Protein 2AGK (pdb70)

Nearest PDB structures (foldseek):
  2agk-assembly1_A  TM=1.004E+00  e=1.282E-51  Saccharomyces cerevisiae
  9fcg-assembly1_A  TM=9.103E-01  e=3.712E-25  Medicago truncatula
  5ac8-assembly1_A  TM=7.889E-01  e=1.982E-10  Salmonella enterica
  5g1y-assembly1_A  TM=7.782E-01  e=1.077E-10  Salmonella enterica
  5ahi-assembly1_A  TM=7.876E-01  e=4.656E-10  Salmonella enterica

Organism: Saccharomyces cerevisiae (strain ATCC 204508 / S288c) (NCBI:txid559292)

Structure (mmCIF, N/CA/C/O backbone):
data_2AGK
#
_entry.id   2AGK
#
_cell.length_a   101.863
_cell.length_b   71.427
_cell.length_c   40.570
_cell.angle_alpha   90.00
_cell.angle_beta   104.71
_cell.angle_gamma   90.00
#
_symmetry.space_group_name_H-M   'C 1 2 1'
#
loop_
_entity.id
_entity.type
_entity.pdbx_description
1 polymer '1-(5-phosphoribosyl)-5-[(5-phosphoribosylamino)methylideneamino] imidazole-4-carboxamide isomerase'
2 non-polymer 'CHLORIDE ION'
3 non-polymer 'CITRIC ACID'
4 non-polymer 1,2-ETHANEDIOL
5 water water
#
loop_
_atom_site.group_PDB
_atom_site.id
_atom_site.type_symbol
_atom_site.label_atom_id
_atom_site.label_alt_id
_atom_site.label_comp_id
_atom_site.label_asym_id
_atom_site.label_entity_id
_atom_site.label_seq_id
_atom_site.pdbx_PDB_ins_code
_atom_site.Cartn_x
_atom_site.Cartn_y
_atom_site.Cartn_z
_atom_site.occupancy
_atom_site.B_iso_or_equiv
_atom_site.auth_seq_id
_atom_site.auth_comp_id
_atom_site.auth_asym_id
_atom_site.auth_atom_id
_atom_site.pdbx_PDB_model_num
ATOM 1 N N . THR A 1 1 ? 4.677 15.043 11.283 1.00 14.44 2 THR A N 1
ATOM 2 C CA . THR A 1 1 ? 4.979 16.401 10.766 1.00 13.93 2 THR A CA 1
ATOM 3 C C . THR A 1 1 ? 4.373 17.412 11.709 1.00 13.56 2 THR A C 1
ATOM 4 O O . THR A 1 1 ? 3.161 17.401 11.951 1.00 14.16 2 THR A O 1
ATOM 8 N N . LYS A 1 2 ? 5.228 18.275 12.258 1.00 13.40 3 LYS A N 1
ATOM 9 C CA . LYS A 1 2 ? 4.777 19.383 13.084 1.00 14.06 3 LYS A CA 1
ATOM 10 C C . LYS A 1 2 ? 5.307 20.709 12.569 1.00 12.73 3 LYS A C 1
ATOM 11 O O . LYS A 1 2 ? 6.343 20.761 11.890 1.00 12.70 3 LYS A O 1
ATOM 17 N N . PHE A 1 3 ? 4.580 21.775 12.887 1.00 12.51 4 PHE A N 1
ATOM 18 C CA . PHE A 1 3 ? 5.043 23.143 12.740 1.00 12.59 4 PHE A CA 1
ATOM 19 C C . PHE A 1 3 ? 6.145 23.395 13.756 1.00 12.12 4 PHE A C 1
ATOM 20 O O . PHE A 1 3 ? 6.004 23.081 14.943 1.00 12.82 4 PHE A O 1
ATOM 28 N N . ILE A 1 4 ? 7.245 23.949 13.240 1.00 11.87 5 ILE A N 1
ATOM 29 C CA . ILE A 1 4 ? 8.413 24.368 14.015 1.00 12.81 5 ILE A CA 1
ATOM 30 C C . ILE A 1 4 ? 8.504 25.889 13.942 1.00 12.70 5 ILE A C 1
ATOM 31 O O . ILE A 1 4 ? 8.486 26.454 12.848 1.00 13.62 5 ILE A O 1
ATOM 36 N N . GLY A 1 5 ? 8.588 26.555 15.098 1.00 13.08 6 GLY A N 1
ATOM 37 C CA . GLY A 1 5 ? 8.766 28.000 15.118 1.00 13.60 6 GLY A CA 1
ATOM 38 C C . GLY A 1 5 ? 10.221 28.430 15.067 1.00 13.96 6 GLY A C 1
ATOM 39 O O . GLY A 1 5 ? 11.141 27.628 15.271 1.00 14.05 6 GLY A O 1
ATOM 40 N N . CYS A 1 6 ? 10.424 29.718 14.814 1.00 13.39 7 CYS A N 1
ATOM 41 C CA . CYS A 1 6 ? 11.772 30.270 14.755 1.00 13.95 7 CYS A CA 1
ATOM 42 C C . CYS A 1 6 ? 11.799 31.704 15.252 1.00 14.08 7 CYS A C 1
ATOM 43 O O . CYS A 1 6 ? 10.770 32.367 15.335 1.00 13.98 7 CYS A O 1
ATOM 46 N N . ILE A 1 7 ? 12.997 32.158 15.598 1.00 14.04 8 ILE A N 1
ATOM 47 C CA . ILE A 1 7 ? 13.245 33.560 15.884 1.00 14.62 8 ILE A CA 1
ATOM 48 C C . ILE A 1 7 ? 14.582 33.865 15.238 1.00 14.54 8 ILE A C 1
ATOM 49 O O . ILE A 1 7 ? 15.601 33.316 15.644 1.00 14.89 8 ILE A O 1
ATOM 54 N N . ASP A 1 8 ? 14.578 34.734 14.229 1.00 14.61 9 ASP A N 1
ATOM 55 C CA . ASP A 1 8 ? 15.815 35.163 13.581 1.00 15.17 9 ASP A CA 1
ATOM 56 C C . ASP A 1 8 ? 16.217 36.518 14.142 1.00 15.36 9 ASP A C 1
ATOM 57 O O . ASP A 1 8 ? 15.384 37.413 14.283 1.00 16.03 9 ASP A O 1
ATOM 62 N N . LEU A 1 9 ? 17.500 36.642 14.467 1.00 14.93 10 LEU A N 1
ATOM 63 C CA . LEU A 1 9 ? 18.036 37.842 15.100 1.00 15.80 10 LEU A CA 1
ATOM 64 C C . LEU A 1 9 ? 19.097 38.476 14.219 1.00 16.44 10 LEU A C 1
ATOM 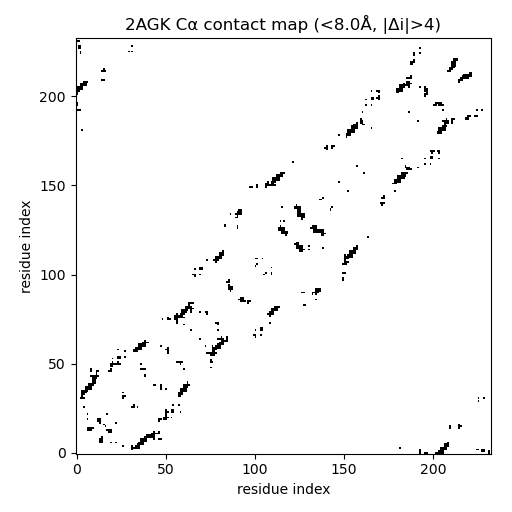65 O O . LEU A 1 9 ? 19.992 37.804 13.711 1.00 16.36 10 LEU A O 1
ATOM 70 N N . HIS A 1 10 ? 18.990 39.786 14.049 1.00 18.06 11 HIS A N 1
ATOM 71 C CA . HIS A 1 10 ? 19.993 40.545 13.316 1.00 20.01 11 HIS A CA 1
ATOM 72 C C . HIS A 1 10 ? 20.194 41.867 14.038 1.00 20.79 11 HIS A C 1
ATOM 73 O O . HIS A 1 10 ? 19.227 42.510 14.443 1.00 20.45 11 HIS A O 1
ATOM 80 N N . ASN A 1 11 ? 21.459 42.242 14.233 1.00 22.07 12 ASN A N 1
ATOM 81 C CA . ASN A 1 11 ? 21.806 43.462 14.966 1.00 23.67 12 ASN A CA 1
ATOM 82 C C . ASN A 1 11 ? 21.096 43.573 16.330 1.00 23.41 12 ASN A C 1
ATOM 83 O O . ASN A 1 11 ? 20.677 44.651 16.758 1.00 24.13 12 ASN A O 1
ATOM 88 N N . GLY A 1 12 ? 20.947 42.434 17.001 1.00 22.68 13 GLY A N 1
ATOM 89 C CA . GLY A 1 12 ? 20.354 42.392 18.334 1.00 22.43 13 GLY A CA 1
ATOM 90 C C . GLY A 1 12 ? 18.839 42.510 18.406 1.00 22.12 13 GLY A C 1
ATOM 91 O O . GLY A 1 12 ? 18.292 42.702 19.489 1.00 21.79 13 GLY A O 1
ATOM 92 N N . GLU A 1 13 ? 18.174 42.367 17.257 1.00 21.84 14 GLU A N 1
ATOM 93 C CA . GLU A 1 13 ? 16.733 42.588 17.113 1.00 23.01 14 GLU A CA 1
ATOM 94 C C . GLU A 1 13 ? 16.111 41.422 16.356 1.00 21.95 14 GLU A C 1
ATOM 95 O O . GLU A 1 13 ? 16.775 40.813 15.532 1.00 21.61 14 GLU A O 1
ATOM 101 N N . VAL A 1 14 ? 14.837 41.141 16.623 1.00 21.73 15 VAL A N 1
ATOM 102 C CA . VAL A 1 14 ? 14.078 40.156 15.836 1.00 22.38 15 VAL A CA 1
ATOM 103 C C . VAL A 1 14 ? 13.848 40.650 14.401 1.00 24.37 15 VAL A C 1
ATOM 104 O O . VAL A 1 14 ? 13.493 41.810 14.187 1.00 24.69 15 VAL A O 1
ATOM 108 N N . LYS A 1 15 ? 14.071 39.765 13.430 1.00 26.55 16 LYS A N 1
ATOM 109 C CA . LYS A 1 15 ? 13.689 39.997 12.033 1.00 29.51 16 LYS A CA 1
ATOM 110 C C . LYS A 1 15 ? 12.182 39.810 11.861 1.00 30.87 16 LYS A C 1
ATOM 111 O O . LYS A 1 15 ? 11.657 38.694 12.005 1.00 30.99 16 LYS A O 1
ATOM 117 N N . GLN A 1 16 ? 11.494 40.904 11.542 1.00 32.78 17 GLN A N 1
ATOM 118 C CA . GLN A 1 16 ? 10.034 40.932 11.521 1.00 34.01 17 GLN A CA 1
ATOM 119 C C . GLN A 1 16 ? 9.517 41.473 10.191 1.00 34.96 17 GLN A C 1
ATOM 120 O O . GLN A 1 16 ? 9.310 40.717 9.238 1.00 35.59 17 GLN A O 1
ATOM 126 N N . GLN A 1 37 ? 6.151 45.085 16.315 1.00 28.63 38 GLN A N 1
ATOM 127 C CA . GLN A 1 37 ? 7.480 44.808 16.851 1.00 28.55 38 GLN A CA 1
ATOM 128 C C . GLN A 1 37 ? 7.425 44.223 18.259 1.00 27.02 38 GLN A C 1
ATOM 129 O O . GLN A 1 37 ? 6.649 44.676 19.109 1.00 27.27 38 GLN A O 1
ATOM 135 N N . HIS A 1 38 ? 8.250 43.205 18.491 1.00 25.39 39 HIS A N 1
ATOM 136 C CA . HIS A 1 38 ? 8.323 42.539 19.786 1.00 23.65 39 HIS A CA 1
ATOM 137 C C . HIS A 1 38 ? 9.754 42.106 20.091 1.00 21.97 39 HIS A C 1
ATOM 138 O O . HIS A 1 38 ? 10.509 41.771 19.172 1.00 21.44 39 HIS A O 1
ATOM 145 N N . PRO A 1 39 ? 10.136 42.113 21.381 1.00 20.44 40 PRO A N 1
ATOM 146 C CA . PRO A 1 39 ? 11.457 41.583 21.722 1.00 19.29 40 PRO A CA 1
ATOM 147 C C . PRO A 1 39 ? 11.498 40.066 21.610 1.00 18.07 40 PRO A C 1
ATOM 148 O O . PRO A 1 39 ? 10.445 39.416 21.585 1.00 17.65 40 PRO A O 1
ATOM 152 N N . SER A 1 40 ? 12.701 39.504 21.551 1.00 16.28 41 SER A N 1
ATOM 153 C CA . SER A 1 40 ? 12.835 38.060 21.367 1.00 15.63 41 SER A CA 1
ATOM 154 C C . SER A 1 40 ? 12.126 37.258 22.454 1.00 15.76 41 SER A C 1
ATOM 155 O O . SER A 1 40 ? 11.587 36.181 22.174 1.00 16.07 41 SER A O 1
ATOM 158 N N . SER A 1 41 ? 12.120 37.770 23.687 1.00 15.66 42 SER A N 1
ATOM 159 C CA . SER A 1 41 ? 11.452 37.077 24.803 1.00 16.48 42 SER A CA 1
ATOM 160 C C . SER A 1 41 ? 9.944 36.925 24.598 1.00 16.87 42 SER A C 1
ATOM 161 O O . SER A 1 41 ? 9.349 35.980 25.117 1.00 17.32 42 SER A O 1
ATOM 164 N N . TYR A 1 42 ? 9.331 37.845 23.855 1.00 17.33 43 TYR A N 1
ATOM 165 C CA . TYR A 1 42 ? 7.905 37.735 23.558 1.00 18.28 43 TYR A CA 1
ATOM 166 C C . TYR A 1 42 ? 7.623 36.442 22.791 1.00 17.73 43 TYR A C 1
ATOM 167 O O . TYR A 1 42 ? 6.709 35.690 23.147 1.00 17.42 43 TYR A O 1
ATOM 176 N N . TYR A 1 43 ? 8.420 36.190 21.756 1.00 17.10 44 TYR A N 1
ATOM 177 C CA . TYR A 1 43 ? 8.264 34.998 20.935 1.00 16.31 44 TYR A CA 1
ATOM 178 C C . TYR A 1 43 ? 8.620 33.732 21.704 1.00 16.13 44 TYR A C 1
ATOM 179 O O . TYR A 1 43 ? 7.932 32.715 21.577 1.00 15.70 44 TYR A O 1
ATOM 188 N N . ALA A 1 44 ? 9.680 33.789 22.505 1.00 15.76 45 ALA A N 1
ATOM 189 C CA . ALA A 1 44 ? 10.051 32.660 23.342 1.00 16.24 45 ALA A CA 1
ATOM 190 C C . ALA A 1 44 ? 8.922 32.273 24.301 1.00 16.71 45 ALA A C 1
ATOM 191 O O . ALA A 1 44 ? 8.650 31.079 24.495 1.00 16.76 45 ALA A O 1
ATOM 193 N N . LYS A 1 45 ? 8.276 33.278 24.892 1.00 16.77 46 LYS A N 1
ATOM 194 C CA . LYS A 1 45 ? 7.152 33.043 25.791 1.00 17.77 46 LYS A CA 1
ATOM 195 C C . LYS A 1 45 ? 5.966 32.466 25.021 1.00 17.49 46 LYS A C 1
ATOM 196 O O . LYS A 1 45 ? 5.321 31.524 25.486 1.00 18.22 46 LYS A O 1
ATOM 202 N N . LEU A 1 46 ? 5.678 33.033 23.850 1.00 16.95 47 LEU A N 1
ATOM 203 C CA . LEU A 1 46 ? 4.572 32.556 23.025 1.00 17.27 47 LEU A CA 1
ATOM 204 C C . LEU A 1 46 ? 4.732 31.088 22.639 1.00 16.69 47 LEU A C 1
ATOM 205 O O . LEU A 1 46 ? 3.786 30.290 22.770 1.00 17.00 47 LEU A O 1
ATOM 210 N N . TYR A 1 47 ? 5.924 30.727 22.169 1.00 15.55 48 TYR A N 1
ATOM 211 C CA . TYR A 1 47 ? 6.182 29.351 21.762 1.00 15.58 48 TYR A CA 1
ATOM 212 C C . TYR A 1 47 ? 6.065 28.400 22.950 1.00 16.34 48 TYR A C 1
ATOM 213 O O . TYR A 1 47 ? 5.551 27.287 22.810 1.00 16.37 48 TYR A O 1
ATOM 222 N N . LYS A 1 48 ? 6.554 28.832 24.112 1.00 16.98 49 LYS A N 1
ATOM 223 C CA . LYS A 1 48 ? 6.443 28.028 25.325 1.00 18.30 49 LYS A CA 1
ATOM 224 C C . LYS A 1 48 ? 4.983 27.856 25.751 1.00 18.71 49 LYS A C 1
ATOM 225 O O . LYS A 1 48 ? 4.544 26.736 26.048 1.00 19.34 49 LYS A O 1
ATOM 231 N N . ASP A 1 49 ? 4.241 28.960 25.755 1.00 19.27 50 ASP A N 1
ATOM 232 C CA . ASP A 1 49 ? 2.835 28.941 26.158 1.00 20.17 50 ASP A CA 1
ATOM 233 C C . ASP A 1 49 ? 2.009 28.035 25.254 1.00 19.89 50 ASP A C 1
ATOM 234 O O . ASP A 1 49 ? 1.128 27.314 25.740 1.00 20.24 50 ASP A O 1
ATOM 239 N N . ARG A 1 50 ? 2.296 28.060 23.952 1.00 19.40 51 ARG A N 1
ATOM 240 C CA . ARG A 1 50 ? 1.575 27.221 22.991 1.00 19.33 51 ARG A CA 1
ATOM 241 C C . ARG A 1 50 ? 2.203 25.836 22.828 1.00 19.02 51 ARG A C 1
ATOM 242 O O . ARG A 1 50 ? 1.741 25.043 22.015 1.00 19.24 51 ARG A O 1
ATOM 250 N N . ASP A 1 51 ? 3.260 25.558 23.592 1.00 18.79 52 ASP A N 1
ATOM 251 C CA . ASP A 1 51 ? 3.958 24.266 23.555 1.00 19.14 52 ASP A CA 1
ATOM 252 C C . ASP A 1 51 ? 4.426 23.870 22.148 1.00 18.57 52 ASP A C 1
ATOM 253 O O . ASP A 1 51 ? 4.228 22.739 21.700 1.00 19.24 52 ASP A O 1
ATOM 258 N N . VAL A 1 52 ? 5.062 24.819 21.464 1.00 17.56 53 VAL A N 1
ATOM 259 C CA . VAL A 1 52 ? 5.675 24.541 20.167 1.00 17.03 53 VAL A CA 1
ATOM 260 C C . VAL A 1 52 ? 7.098 24.053 20.416 1.00 16.78 53 VAL A C 1
ATOM 261 O O . VAL A 1 52 ? 8.022 24.855 20.654 1.00 17.08 53 VAL A O 1
ATOM 265 N N . GLN A 1 53 ? 7.262 22.730 20.396 1.00 16.52 54 GLN A N 1
ATOM 266 C CA . GLN A 1 53 ? 8.552 22.111 20.692 1.00 16.27 54 GLN A CA 1
ATOM 267 C C . GLN A 1 53 ? 9.558 22.283 19.555 1.00 15.35 54 GLN A C 1
ATOM 268 O O . GLN A 1 53 ? 9.183 22.366 18.390 1.00 15.58 54 GLN A O 1
ATOM 274 N N . GLY A 1 54 ? 10.841 22.309 19.907 1.00 14.36 55 GLY A N 1
ATOM 275 C CA . GLY A 1 54 ? 11.904 22.234 18.914 1.00 13.75 55 GLY A CA 1
ATOM 276 C C . GLY A 1 54 ? 12.138 23.473 18.064 1.00 13.11 55 GLY A C 1
ATOM 277 O O . GLY A 1 54 ? 12.741 23.377 16.986 1.00 13.72 55 GLY A O 1
ATOM 278 N N . CYS A 1 55 ? 11.736 24.642 18.567 1.00 13.24 56 CYS A N 1
ATOM 279 C CA . CYS A 1 55 ? 11.941 25.897 17.830 1.00 13.16 56 CYS A CA 1
ATOM 280 C C . CYS A 1 55 ? 13.400 26.301 17.805 1.00 12.77 56 CYS A C 1
ATOM 281 O O . CYS A 1 55 ? 14.162 25.940 18.701 1.00 13.42 56 CYS A O 1
ATOM 284 N N . HIS A 1 56 ? 13.766 27.088 16.795 1.00 12.49 57 HIS A N 1
ATOM 285 C CA . HIS A 1 56 ? 15.157 27.519 16.630 1.00 12.73 57 HIS A CA 1
ATOM 286 C C . HIS A 1 56 ? 15.321 29.027 16.639 1.00 12.43 57 HIS A C 1
ATOM 287 O O . HIS A 1 56 ? 14.623 29.735 15.919 1.00 13.41 57 HIS A O 1
ATOM 294 N N . VAL A 1 57 ? 16.258 29.492 17.465 1.00 12.26 58 VAL A N 1
ATOM 295 C CA . VAL A 1 57 ? 16.686 30.881 17.502 1.00 13.11 58 VAL A CA 1
ATOM 296 C C . VAL A 1 57 ? 17.968 30.948 16.678 1.00 13.12 58 VAL A C 1
ATOM 297 O O . VAL A 1 57 ? 18.922 30.213 16.956 1.00 14.00 58 VAL A O 1
ATOM 301 N N . ILE A 1 58 ? 17.985 31.813 15.661 1.00 13.47 59 ILE A N 1
ATOM 302 C CA . ILE A 1 58 ? 19.124 31.906 14.744 1.00 14.40 59 ILE A CA 1
ATOM 303 C C . ILE A 1 58 ? 19.716 33.303 14.785 1.00 14.94 59 ILE A C 1
ATOM 304 O O . ILE A 1 58 ? 19.028 34.285 14.501 1.00 15.35 59 ILE A O 1
ATOM 309 N N . LYS A 1 59 ? 21.000 33.369 15.119 1.00 14.55 60 LYS A N 1
ATOM 310 C CA . LYS A 1 59 ? 21.742 34.631 15.138 1.00 15.61 60 LYS A CA 1
ATOM 311 C C . LYS A 1 59 ? 22.337 34.854 13.759 1.00 16.36 60 LYS A C 1
ATOM 312 O O . LYS A 1 59 ? 23.168 34.066 13.291 1.00 17.04 60 LYS A O 1
ATOM 318 N N . LEU A 1 60 ? 21.872 35.909 13.098 1.00 16.68 61 LEU A N 1
ATOM 319 C CA . LEU A 1 60 ? 22.399 36.289 11.786 1.00 18.26 61 LEU A CA 1
ATOM 320 C C . LEU A 1 60 ? 23.415 37.404 11.976 1.00 19.00 61 LEU A C 1
ATOM 321 O O . LEU A 1 60 ? 23.052 38.551 12.247 1.00 19.16 61 LEU A O 1
ATOM 326 N N . GLY A 1 61 ? 24.690 37.045 11.872 1.00 20.14 62 GLY A N 1
ATOM 327 C CA . GLY A 1 61 ? 25.767 38.002 12.073 1.00 20.90 62 GLY A CA 1
ATOM 328 C C . GLY A 1 61 ? 26.039 38.259 13.549 1.00 21.25 62 GLY A C 1
ATOM 329 O O . GLY A 1 61 ? 25.520 37.550 14.423 1.00 21.74 62 GLY A O 1
ATOM 330 N N . PRO A 1 62 ? 26.875 39.270 13.843 1.00 21.26 63 PRO A N 1
ATOM 331 C CA . PRO A 1 62 ? 27.310 39.546 15.203 1.00 20.89 63 PRO A CA 1
ATOM 332 C C . PRO A 1 62 ? 26.308 40.365 16.020 1.00 20.09 63 PRO A C 1
ATOM 333 O O . PRO A 1 62 ? 25.298 40.838 15.491 1.00 20.12 63 PRO A O 1
ATOM 337 N N . ASN A 1 63 ? 26.626 40.530 17.301 1.00 19.66 64 ASN A N 1
ATOM 338 C CA . ASN A 1 63 ? 25.902 41.414 18.216 1.00 19.62 64 ASN A CA 1
ATOM 339 C C . ASN A 1 63 ? 24.491 40.933 18.545 1.00 17.95 64 ASN A C 1
ATOM 340 O O . ASN A 1 63 ? 23.618 41.731 18.889 1.00 17.71 64 ASN A O 1
ATOM 345 N N . ASN A 1 64 ? 24.292 39.614 18.481 1.00 17.01 65 ASN A N 1
ATOM 346 C CA . ASN A 1 64 ? 22.996 39.007 18.764 1.00 16.24 65 ASN A CA 1
ATOM 347 C C . ASN A 1 64 ? 22.960 38.176 20.035 1.00 15.72 65 ASN A C 1
ATOM 348 O O . ASN A 1 64 ? 21.914 37.612 20.368 1.00 15.59 65 ASN A O 1
ATOM 353 N N . ASP A 1 65 ? 24.075 38.074 20.753 1.00 15.29 66 ASP A N 1
ATOM 354 C CA . ASP A 1 65 ? 24.145 37.129 21.862 1.00 15.36 66 ASP A CA 1
ATOM 355 C C . ASP A 1 65 ? 23.195 37.466 23.013 1.00 14.99 66 ASP A C 1
ATOM 356 O O . ASP A 1 65 ? 22.580 36.571 23.585 1.00 14.97 66 ASP A O 1
ATOM 361 N N . ASP A 1 66 ? 23.090 38.747 23.366 1.00 14.52 67 ASP A N 1
ATOM 362 C CA . ASP A 1 66 ? 22.165 39.144 24.424 1.00 14.42 67 ASP A CA 1
ATOM 363 C C . ASP A 1 66 ? 20.708 38.856 24.028 1.00 14.23 67 ASP A C 1
ATOM 364 O O . ASP A 1 66 ? 19.920 38.379 24.852 1.00 14.17 67 ASP A O 1
ATOM 369 N N . ALA A 1 67 ? 20.339 39.168 22.783 1.00 14.33 68 ALA A N 1
ATOM 370 C CA . ALA A 1 67 ? 18.965 38.934 22.326 1.00 14.34 68 ALA A CA 1
ATOM 371 C C . ALA A 1 67 ? 18.671 37.432 22.267 1.00 14.40 68 ALA A C 1
ATOM 372 O O . ALA A 1 67 ? 17.552 37.005 22.564 1.00 14.32 68 ALA A O 1
ATOM 374 N N . ALA A 1 68 ? 19.684 36.639 21.922 1.00 13.63 69 ALA A N 1
ATOM 375 C CA . ALA A 1 68 ? 19.531 35.175 21.931 1.00 13.85 69 ALA A CA 1
ATOM 376 C C . ALA A 1 68 ? 19.355 34.661 23.359 1.00 13.93 69 ALA A C 1
ATOM 377 O O . ALA A 1 68 ? 18.436 33.891 23.646 1.00 14.00 69 ALA A O 1
ATOM 379 N N . ARG A 1 69 ? 20.227 35.091 24.268 1.00 13.80 70 ARG A N 1
ATOM 380 C CA . ARG A 1 69 ? 20.080 34.701 25.665 1.00 14.76 70 ARG A CA 1
ATOM 381 C C . ARG A 1 69 ? 18.756 35.162 26.270 1.00 14.52 70 ARG A C 1
ATOM 382 O O . ARG A 1 69 ? 18.164 34.443 27.062 1.00 14.86 70 ARG A O 1
ATOM 390 N N . GLU A 1 70 ? 18.290 36.352 25.893 1.00 14.43 71 GLU A N 1
ATOM 391 C CA . GLU A 1 70 ? 16.974 36.822 26.324 1.00 14.82 71 GLU A CA 1
ATOM 392 C C . GLU A 1 70 ? 15.886 35.797 25.976 1.00 14.72 71 GLU A C 1
ATOM 393 O O . GLU A 1 70 ? 15.050 35.472 26.814 1.00 15.31 71 GLU A O 1
ATOM 399 N N . ALA A 1 71 ? 15.891 35.301 24.740 1.00 14.59 72 ALA A N 1
ATOM 400 C CA . ALA A 1 71 ? 14.910 34.304 24.324 1.00 14.83 72 ALA A CA 1
ATOM 401 C C . ALA A 1 71 ? 15.098 32.980 25.063 1.00 14.80 72 ALA A C 1
ATOM 402 O O . ALA A 1 71 ? 14.141 32.421 25.599 1.00 15.36 72 ALA A O 1
ATOM 404 N N . LEU A 1 72 ? 16.329 32.487 25.108 1.00 14.49 73 LEU A N 1
ATOM 405 C CA . LEU A 1 72 ? 16.579 31.184 25.701 1.00 15.20 73 LEU A CA 1
ATOM 406 C C . LEU A 1 72 ? 16.245 31.168 27.185 1.00 15.81 73 LEU A C 1
ATOM 407 O O . LEU A 1 72 ? 15.689 30.193 27.695 1.00 16.88 73 LEU A O 1
ATOM 412 N N . GLN A 1 73 ? 16.574 32.259 27.873 1.00 16.15 74 GLN A N 1
ATOM 413 C CA . GLN A 1 73 ? 16.370 32.352 29.316 1.00 17.25 74 GLN A CA 1
ATOM 414 C C . GLN A 1 73 ? 14.915 32.614 29.693 1.00 17.79 74 GLN A C 1
ATOM 415 O O . GLN A 1 73 ? 14.499 32.306 30.810 1.00 18.07 74 GLN A O 1
ATOM 421 N N . GLU A 1 74 ? 14.131 33.148 28.758 1.00 17.77 75 GLU A N 1
ATOM 422 C CA . GLU A 1 74 ? 12.699 33.306 28.977 1.00 18.83 75 GLU A CA 1
ATOM 423 C C . GLU A 1 74 ? 12.046 31.927 29.078 1.00 18.37 75 GLU A C 1
ATOM 424 O O . GLU A 1 74 ? 11.125 31.729 29.868 1.00 19.07 75 GLU A O 1
ATOM 430 N N . SER A 1 75 ? 12.539 30.977 28.280 1.00 17.88 76 SER A N 1
ATOM 431 C CA . SER A 1 75 ? 11.998 29.619 28.226 1.00 17.88 76 SER A CA 1
ATOM 432 C C . SER A 1 75 ? 13.164 28.627 28.288 1.00 17.67 76 SER A C 1
ATOM 433 O O . SER A 1 75 ? 13.529 28.035 27.278 1.00 17.39 76 SER A O 1
ATOM 436 N N . PRO A 1 76 ? 13.762 28.450 29.485 1.00 17.65 77 PRO A N 1
ATOM 437 C CA . PRO A 1 76 ? 15.029 27.717 29.586 1.00 17.67 77 PRO A CA 1
ATOM 438 C C . PRO A 1 76 ? 14.970 26.274 29.092 1.00 17.36 77 PRO A C 1
ATOM 439 O O . PRO A 1 76 ? 14.010 25.552 29.389 1.00 16.96 77 PRO A O 1
ATOM 443 N N . GLN A 1 77 ? 16.004 25.870 28.358 1.00 17.34 78 GLN A N 1
ATOM 444 C CA . GLN A 1 77 ? 16.136 24.515 27.818 1.00 18.35 78 GLN A CA 1
ATOM 445 C C . GLN A 1 77 ? 14.945 24.073 26.971 1.00 17.11 78 GLN A C 1
ATOM 446 O O . GLN A 1 77 ? 14.632 22.887 26.914 1.00 17.51 78 GLN A O 1
ATOM 452 N N . PHE A 1 78 ? 14.301 25.032 26.313 1.00 15.91 79 PHE A N 1
ATOM 453 C CA . PHE A 1 78 ? 13.141 24.755 25.465 1.00 15.12 79 PHE A CA 1
ATOM 454 C C . PHE A 1 78 ? 13.365 25.138 24.003 1.00 14.24 79 PHE A C 1
ATOM 455 O O . PHE A 1 78 ? 12.722 24.589 23.115 1.00 14.11 79 PHE A O 1
ATOM 463 N N . LEU A 1 79 ? 14.257 26.096 23.769 1.00 13.83 80 LEU A N 1
ATOM 464 C CA . LEU A 1 79 ? 14.573 26.557 22.418 1.00 13.48 80 LEU A CA 1
ATOM 465 C C . LEU A 1 79 ? 15.987 26.191 22.023 1.00 12.96 80 LEU A C 1
ATOM 466 O O . LEU A 1 79 ? 16.878 26.158 22.870 1.00 13.51 80 LEU A O 1
ATOM 471 N N . GLN A 1 80 ? 16.190 25.938 20.731 1.00 12.53 81 GLN A N 1
ATOM 472 C CA . GLN A 1 80 ? 17.525 25.705 20.188 1.00 12.57 81 GLN A CA 1
ATOM 473 C C . GLN A 1 80 ? 18.178 27.024 19.777 1.00 12.48 81 GLN A C 1
ATOM 474 O O . GLN A 1 80 ? 17.473 28.002 19.514 1.00 12.72 81 GLN A O 1
ATOM 480 N N . VAL A 1 81 ? 19.511 27.036 19.673 1.00 12.66 82 VAL A N 1
ATOM 481 C CA . VAL A 1 81 ? 20.208 28.233 19.204 1.00 13.21 82 VAL A CA 1
ATOM 482 C C . VAL A 1 81 ? 21.243 27.899 18.154 1.00 13.37 82 VAL A C 1
ATOM 483 O O . VAL A 1 81 ? 21.978 26.925 18.292 1.00 13.58 82 VAL A O 1
ATOM 487 N N . GLY A 1 82 ? 21.283 28.726 17.112 1.00 13.12 83 GLY A N 1
ATOM 488 C CA . GLY A 1 82 ? 22.295 28.597 16.072 1.00 13.62 83 GLY A CA 1
ATOM 489 C C . GLY A 1 82 ? 22.857 29.945 15.665 1.00 14.20 83 GLY A C 1
ATOM 490 O O . GLY A 1 82 ? 22.328 30.989 16.065 1.00 13.99 83 GLY A O 1
ATOM 491 N N . GLY A 1 83 ? 23.934 29.903 14.879 1.00 14.74 84 GLY A N 1
ATOM 492 C CA . GLY A 1 83 ? 24.648 31.101 14.442 1.00 15.76 84 GLY A CA 1
ATOM 493 C C . GLY A 1 83 ? 25.909 31.216 15.264 1.00 16.50 84 GLY A C 1
ATOM 494 O O . GLY A 1 83 ? 25.861 31.454 16.473 1.00 17.49 84 GLY A O 1
ATOM 495 N N . GLY A 1 84 ? 27.049 31.010 14.610 1.00 16.93 85 GLY A N 1
ATOM 496 C CA . GLY A 1 84 ? 28.337 31.122 15.284 1.00 17.94 85 GLY A CA 1
ATOM 497 C C . GLY A 1 84 ? 28.613 30.059 16.338 1.00 18.38 85 GLY A C 1
ATOM 498 O O . GLY A 1 84 ? 29.344 30.314 17.294 1.00 18.86 85 GLY A O 1
ATOM 499 N N . ILE A 1 85 ? 28.032 28.867 16.173 1.00 17.38 86 ILE A N 1
ATOM 500 C CA . ILE A 1 85 ? 28.268 27.766 17.101 1.00 17.76 86 ILE A CA 1
ATOM 501 C C . ILE A 1 85 ? 29.525 26.988 16.714 1.00 17.96 86 ILE A C 1
ATOM 502 O O . ILE A 1 85 ? 29.696 26.570 15.566 1.00 17.72 86 ILE A O 1
ATOM 507 N N . ASN A 1 86 ? 30.402 26.792 17.693 1.00 18.45 87 ASN A N 1
ATOM 508 C CA . ASN A 1 86 ? 31.600 25.979 17.491 1.00 19.67 87 ASN A CA 1
ATOM 509 C C . ASN A 1 86 ? 31.987 25.246 18.777 1.00 20.22 87 ASN A C 1
ATOM 510 O O . ASN A 1 86 ? 31.255 25.301 19.770 1.00 20.04 87 ASN A O 1
ATOM 515 N N . ASP A 1 87 ? 33.131 24.564 18.757 1.00 20.87 88 ASP A N 1
ATOM 516 C CA . ASP A 1 87 ? 33.575 23.788 19.913 1.00 22.22 88 ASP A CA 1
ATOM 517 C C . ASP A 1 87 ? 33.932 24.631 21.137 1.00 22.65 88 ASP A C 1
ATOM 518 O O . ASP A 1 87 ? 33.950 24.112 22.251 1.00 23.36 88 ASP A O 1
ATOM 523 N N . THR A 1 88 ? 34.185 25.924 20.934 1.00 22.62 89 THR A N 1
ATOM 524 C CA . THR A 1 88 ? 34.587 26.795 22.044 1.00 22.97 89 THR A CA 1
ATOM 525 C C . THR A 1 88 ? 33.401 27.366 22.827 1.00 22.65 89 THR A C 1
ATOM 526 O O . THR A 1 88 ? 33.546 27.744 23.987 1.00 23.13 89 THR A O 1
ATOM 530 N N . ASN A 1 89 ? 32.227 27.422 22.201 1.00 21.44 90 ASN A N 1
ATOM 531 C CA . ASN A 1 89 ? 31.075 28.026 22.858 1.00 20.69 90 ASN A CA 1
ATOM 532 C C . ASN A 1 89 ? 29.860 27.111 23.006 1.00 19.96 90 ASN A C 1
ATOM 533 O O . ASN A 1 89 ? 28.866 27.508 23.613 1.00 19.50 90 ASN A O 1
ATOM 538 N N . CYS A 1 90 ? 29.938 25.893 22.473 1.00 19.05 91 CYS A N 1
ATOM 539 C CA . CYS A 1 90 ? 28.757 25.020 22.472 1.00 18.93 91 CYS A CA 1
ATOM 540 C C . CYS A 1 90 ? 28.268 24.688 23.884 1.00 18.74 91 CYS A C 1
ATOM 541 O O . CYS A 1 90 ? 27.074 24.721 24.152 1.00 18.21 91 CYS A O 1
ATOM 544 N N . LEU A 1 91 ? 29.188 24.399 24.802 1.00 18.91 92 LEU A N 1
ATOM 545 C CA . LEU A 1 91 ? 28.767 24.035 26.155 1.00 19.53 92 LEU A CA 1
ATOM 546 C C . LEU A 1 91 ? 28.110 25.196 26.901 1.00 18.83 92 LEU A C 1
ATOM 547 O O . LEU A 1 91 ? 27.138 24.998 27.637 1.00 19.23 92 LEU A O 1
ATOM 552 N N . GLU A 1 92 ? 28.621 26.406 26.704 1.00 19.34 93 GLU A N 1
ATOM 553 C CA . GLU A 1 92 ? 28.019 27.569 27.351 1.00 19.48 93 GLU A CA 1
ATOM 554 C C . GLU A 1 92 ? 26.598 27.813 26.822 1.00 18.27 93 GLU A C 1
ATOM 555 O O . GLU A 1 92 ? 25.684 28.056 27.602 1.00 18.08 93 GLU A O 1
ATOM 561 N N . TRP A 1 93 ? 26.401 27.704 25.509 1.00 17.59 94 TRP A N 1
ATOM 562 C CA . TRP A 1 93 ? 25.052 27.870 24.948 1.00 16.76 94 TRP A CA 1
ATOM 563 C C . TRP A 1 93 ? 24.074 26.815 25.468 1.00 16.52 94 TRP A C 1
ATOM 564 O O . TRP A 1 93 ? 22.900 27.111 25.694 1.00 16.17 94 TRP A O 1
ATOM 575 N N . LEU A 1 94 ? 24.577 25.603 25.701 1.00 16.57 95 LEU A N 1
ATOM 576 C CA . LEU A 1 94 ? 23.745 24.523 26.226 1.00 16.98 95 LEU A CA 1
ATOM 577 C C . LEU A 1 94 ? 23.285 24.719 27.675 1.00 17.71 95 LEU A C 1
ATOM 578 O O . LEU A 1 94 ? 22.465 23.959 28.174 1.00 17.29 95 LEU A O 1
ATOM 583 N N . LYS A 1 95 ? 23.789 25.754 28.343 1.00 18.14 96 LYS A N 1
ATOM 584 C CA . LYS A 1 95 ? 23.242 26.134 29.640 1.00 19.40 96 LYS A CA 1
ATOM 585 C C . LYS A 1 95 ? 21.771 26.523 29.517 1.00 18.98 96 LYS A C 1
ATOM 586 O O . LYS A 1 95 ? 20.959 26.207 30.383 1.00 19.25 96 LYS A O 1
ATOM 592 N N . TRP A 1 96 ? 21.418 27.178 28.411 1.00 17.83 97 TRP A N 1
ATOM 593 C CA . TRP A 1 96 ? 20.066 27.710 28.258 1.00 18.30 97 TRP A CA 1
ATOM 594 C C . TRP A 1 96 ? 19.297 27.152 27.059 1.00 16.61 97 TRP A C 1
ATOM 595 O O . TRP A 1 96 ? 18.072 27.225 27.058 1.00 16.90 97 TRP A O 1
ATOM 606 N N . ALA A 1 97 ? 20.007 26.619 26.059 1.00 14.81 98 ALA A N 1
ATOM 607 C CA . ALA A 1 97 ? 19.374 26.056 24.849 1.00 13.81 98 ALA A CA 1
ATOM 608 C C . ALA A 1 97 ? 19.162 24.566 25.002 1.00 14.11 98 ALA A C 1
ATOM 609 O O . ALA A 1 97 ? 19.979 23.879 25.609 1.00 14.78 98 ALA A O 1
ATOM 611 N N . SER A 1 98 ? 18.066 24.067 24.437 1.00 13.93 99 SER A N 1
ATOM 612 C CA . SER A 1 98 ? 17.835 22.623 24.398 1.00 14.23 99 SER A CA 1
ATOM 613 C C . SER A 1 98 ? 18.893 21.920 23.543 1.00 14.02 99 SER A C 1
ATOM 614 O O . SER A 1 98 ? 19.404 20.867 23.922 1.00 15.19 99 SER A O 1
ATOM 617 N N . LYS A 1 99 ? 19.220 22.523 22.395 1.00 13.62 100 LYS A N 1
ATOM 618 C CA . LYS A 1 99 ? 20.242 22.018 21.480 1.00 13.34 100 LYS A CA 1
ATOM 619 C C . LYS A 1 99 ? 20.952 23.203 20.863 1.00 13.22 100 LYS A C 1
ATOM 620 O O . LYS A 1 99 ? 20.377 24.290 20.762 1.00 13.35 100 LYS A O 1
ATOM 626 N N . VAL A 1 100 ? 22.185 22.976 20.423 1.00 13.13 101 VAL A N 1
ATOM 627 C CA . VAL A 1 100 ? 22.901 23.949 19.607 1.00 13.56 101 VAL A CA 1
ATOM 628 C C . VAL A 1 100 ? 22.913 23.484 18.156 1.00 13.39 101 VAL A C 1
ATOM 629 O O . VAL A 1 100 ? 22.966 22.287 17.874 1.00 13.89 101 VAL A O 1
ATOM 633 N N . ILE A 1 101 ? 22.848 24.456 17.254 1.00 13.06 102 ILE A N 1
ATOM 634 C CA . ILE A 1 101 ? 22.739 24.215 15.824 1.00 13.20 102 ILE A CA 1
ATOM 635 C C . ILE A 1 101 ? 24.030 24.676 15.168 1.00 13.58 102 ILE A C 1
ATOM 636 O O . ILE A 1 101 ? 24.313 25.880 15.133 1.00 13.91 102 ILE A O 1
ATOM 641 N N . VAL A 1 102 ? 24.805 23.719 14.658 1.00 13.52 103 VAL A N 1
ATOM 642 C CA . VAL A 1 102 ? 26.033 24.043 13.941 1.00 14.60 103 VAL A CA 1
ATOM 643 C C . VAL A 1 102 ? 25.726 24.380 12.478 1.00 14.75 103 VAL A C 1
ATOM 644 O O . VAL A 1 102 ? 24.876 23.739 11.838 1.00 15.19 103 VAL A O 1
ATOM 648 N N . THR A 1 103 ? 26.412 25.404 11.972 1.00 15.45 104 THR A N 1
ATOM 649 C CA . THR A 1 103 ? 26.232 25.872 10.606 1.00 16.19 104 THR A CA 1
ATOM 650 C C . THR A 1 103 ? 27.586 25.853 9.888 1.00 16.91 104 THR A C 1
ATOM 651 O O . THR A 1 103 ? 28.089 24.781 9.551 1.00 16.99 104 THR A O 1
ATOM 655 N N . SER A 1 104 ? 28.187 27.024 9.694 1.00 17.97 105 SER A N 1
ATOM 656 C CA . SER A 1 104 ? 29.403 27.132 8.886 1.00 19.19 105 SER A CA 1
ATOM 657 C C . SER A 1 104 ? 30.674 26.546 9.507 1.00 19.30 105 SER A C 1
ATOM 658 O O . SER A 1 104 ? 31.636 26.287 8.776 1.00 19.22 105 SER A O 1
ATOM 661 N N . TRP A 1 105 ? 30.701 26.329 10.821 1.00 19.23 106 TRP A N 1
ATOM 662 C CA . TRP A 1 105 ? 31.905 25.786 11.459 1.00 19.98 106 TRP A CA 1
ATOM 663 C C . TRP A 1 105 ? 32.278 24.382 10.959 1.00 19.95 106 TRP A C 1
ATOM 664 O O . TRP A 1 105 ? 33.437 23.981 11.054 1.00 20.55 106 TRP A O 1
ATOM 675 N N . LEU A 1 106 ? 31.323 23.644 10.390 1.00 19.48 107 LEU A N 1
ATOM 676 C CA . LEU A 1 106 ? 31.646 22.338 9.809 1.00 19.17 107 LEU A CA 1
ATOM 677 C C . LEU A 1 106 ? 32.452 22.405 8.504 1.00 19.70 107 LEU A C 1
ATOM 678 O O . LEU A 1 106 ? 32.810 21.374 7.944 1.00 20.14 107 LEU A O 1
ATOM 683 N N . PHE A 1 107 ? 32.707 23.616 8.018 1.00 19.90 108 PHE A N 1
ATOM 684 C CA . PHE A 1 107 ? 33.375 23.793 6.729 1.00 21.02 108 PHE A CA 1
ATOM 685 C C . PHE A 1 107 ? 34.542 24.752 6.867 1.00 22.14 108 PHE A C 1
ATOM 686 O O . PHE A 1 107 ? 34.477 25.725 7.617 1.00 22.37 108 PHE A O 1
ATOM 694 N N . THR A 1 108 ? 35.614 24.469 6.134 1.00 23.48 109 THR A N 1
ATOM 695 C CA . THR A 1 108 ? 36.704 25.432 5.997 1.00 24.97 109 THR A CA 1
ATOM 696 C C . THR A 1 108 ? 36.168 26.592 5.175 1.00 26.16 109 THR A C 1
ATOM 697 O O . THR A 1 108 ? 35.168 26.439 4.473 1.00 26.25 109 THR A O 1
ATOM 701 N N . LYS A 1 109 ? 36.834 27.742 5.242 1.00 27.85 110 LYS A N 1
ATOM 702 C CA . LYS A 1 109 ? 36.401 28.918 4.482 1.00 28.89 110 LYS A CA 1
ATOM 703 C C . LYS A 1 109 ? 36.307 28.640 2.972 1.00 29.47 110 LYS A C 1
ATOM 704 O O . LYS A 1 109 ? 35.561 29.313 2.252 1.00 30.36 110 LYS A O 1
ATOM 710 N N . GLU A 1 110 ? 37.051 27.635 2.514 1.00 29.43 111 GLU A N 1
ATOM 711 C CA . GLU A 1 110 ? 37.055 27.219 1.109 1.00 29.62 111 GLU A CA 1
ATOM 712 C C . GLU A 1 110 ? 35.876 26.304 0.758 1.00 28.58 111 GLU A C 1
ATOM 713 O O . GLU A 1 110 ? 35.636 26.008 -0.417 1.00 29.14 111 GLU A O 1
ATOM 719 N N . GLY A 1 111 ? 35.157 25.843 1.781 1.00 27.31 112 GLY A N 1
ATOM 720 C CA . GLY A 1 111 ? 33.962 25.024 1.587 1.00 25.81 112 GLY A CA 1
ATOM 721 C C . GLY A 1 111 ? 34.170 23.527 1.712 1.00 24.53 112 GLY A C 1
ATOM 722 O O . GLY A 1 111 ? 33.346 22.746 1.241 1.00 24.34 112 GLY A O 1
ATOM 723 N N . HIS A 1 112 ? 35.263 23.115 2.346 1.00 23.58 113 HIS A N 1
ATOM 724 C CA . HIS A 1 112 ? 35.524 21.695 2.534 1.00 22.99 113 HIS A CA 1
ATOM 725 C C . HIS A 1 112 ? 34.947 21.210 3.852 1.00 22.09 113 HIS A C 1
ATOM 726 O O . HIS A 1 112 ? 35.285 21.728 4.913 1.00 21.21 113 HIS A O 1
ATOM 733 N N . PHE A 1 113 ? 34.068 20.217 3.762 1.00 21.15 114 PHE A N 1
ATOM 734 C CA . PHE A 1 113 ? 33.425 19.636 4.944 1.00 21.15 114 PHE A CA 1
ATOM 735 C C . PHE A 1 113 ? 34.463 18.986 5.854 1.00 21.43 114 PHE A C 1
ATOM 736 O O . PHE A 1 113 ? 35.344 18.267 5.375 1.00 22.39 114 PHE A O 1
ATOM 744 N N . GLN A 1 114 ? 34.359 19.252 7.153 1.00 21.41 115 GLN A N 1
ATOM 745 C CA . GLN A 1 114 ? 35.292 18.719 8.146 1.00 22.05 115 GLN A CA 1
ATOM 746 C C . GLN A 1 114 ? 34.573 17.784 9.119 1.00 21.76 115 GLN A C 1
ATOM 747 O O . GLN A 1 114 ? 34.074 18.219 10.158 1.00 21.20 115 GLN A O 1
ATOM 753 N N . LEU A 1 115 ? 34.521 16.501 8.775 1.00 21.95 116 LEU A N 1
ATOM 754 C CA . LEU A 1 115 ? 33.840 15.507 9.612 1.00 22.17 116 LEU A CA 1
ATOM 755 C C . LEU A 1 115 ? 34.376 15.507 11.047 1.00 22.20 116 LEU A C 1
ATOM 756 O O . LEU A 1 115 ? 33.610 15.328 11.997 1.00 21.95 116 LEU A O 1
ATOM 761 N N . LYS A 1 116 ? 35.681 15.724 11.200 1.00 22.31 117 LYS A N 1
ATOM 762 C CA . LYS A 1 116 ? 36.304 15.719 12.524 1.00 22.47 117 LYS A CA 1
ATOM 763 C C . LYS A 1 116 ? 35.738 16.811 13.427 1.00 21.29 117 LYS A C 1
ATOM 764 O O . LYS A 1 116 ? 35.689 16.656 14.645 1.00 21.40 117 LYS A O 1
ATOM 770 N N . ARG A 1 117 ? 35.308 17.918 12.827 1.00 20.43 118 ARG A N 1
ATOM 771 C CA . ARG A 1 117 ? 34.700 18.995 13.599 1.00 19.69 118 ARG A CA 1
ATOM 772 C C . ARG A 1 117 ? 33.318 18.597 14.124 1.00 18.94 118 ARG A C 1
ATOM 773 O O . ARG A 1 117 ? 32.983 18.893 15.268 1.00 18.69 118 ARG A O 1
ATOM 781 N N . LEU A 1 118 ? 32.524 17.926 13.289 1.00 18.43 119 LEU A N 1
ATOM 782 C CA . LEU A 1 118 ? 31.256 17.376 13.757 1.00 18.22 119 LEU A CA 1
ATOM 783 C C . LEU A 1 118 ? 31.480 16.368 14.890 1.00 18.40 119 LEU A C 1
ATOM 784 O O . LEU A 1 118 ? 30.776 16.405 15.909 1.00 18.08 119 LEU A O 1
ATOM 789 N N . GLU A 1 119 ? 32.457 15.478 14.706 1.00 19.13 120 GLU A N 1
ATOM 790 C CA . GLU A 1 119 ? 32.783 14.482 15.724 1.00 20.01 120 GLU A CA 1
ATOM 791 C C . GLU A 1 119 ? 33.132 15.147 17.059 1.00 19.91 120 GLU A C 1
ATOM 792 O O . GLU A 1 119 ? 32.674 14.701 18.118 1.00 19.91 120 GLU A O 1
ATOM 798 N N . ARG A 1 120 ? 33.899 16.235 16.999 1.00 20.16 121 ARG A N 1
ATOM 799 C CA . ARG A 1 120 ? 34.241 16.994 18.202 1.00 20.85 121 ARG A CA 1
ATOM 800 C C . ARG A 1 120 ? 33.008 17.568 18.908 1.00 20.28 121 ARG A C 1
ATOM 801 O O . ARG A 1 120 ? 32.895 17.494 20.133 1.00 20.57 121 ARG A O 1
ATOM 809 N N . LEU A 1 121 ? 32.076 18.125 18.132 1.00 19.52 122 LEU A N 1
ATOM 810 C CA . LEU A 1 121 ? 30.833 18.630 18.702 1.00 19.06 122 LEU A CA 1
ATOM 811 C C . LEU A 1 121 ? 30.018 17.543 19.393 1.00 18.65 122 LEU A C 1
ATOM 812 O O . LEU A 1 121 ? 29.480 17.762 20.477 1.00 18.50 122 LEU A O 1
ATOM 817 N N . THR A 1 122 ? 29.920 16.380 18.760 1.00 18.32 123 THR A N 1
ATOM 818 C CA . THR A 1 122 ? 29.195 15.260 19.352 1.00 18.85 123 THR A CA 1
ATOM 819 C C . THR A 1 122 ? 29.858 14.797 20.643 1.00 19.96 123 THR A C 1
ATOM 820 O O . THR A 1 122 ? 29.173 14.535 21.627 1.00 20.10 123 THR A O 1
ATOM 824 N N . GLU A 1 123 ? 31.185 14.731 20.621 1.00 20.72 124 GLU A N 1
ATOM 825 C CA . GLU A 1 123 ? 31.985 14.345 21.788 1.00 21.89 124 GLU A CA 1
ATOM 826 C C . GLU A 1 123 ? 31.741 15.282 22.972 1.00 22.58 124 GLU A C 1
ATOM 827 O O . GLU A 1 123 ? 31.658 14.827 24.118 1.00 23.39 124 GLU A O 1
ATOM 833 N N . LEU A 1 124 ? 31.602 16.577 22.694 1.00 22.40 125 LEU A N 1
ATOM 834 C CA . LEU A 1 124 ? 31.345 17.575 23.735 1.00 23.23 125 LEU A CA 1
ATOM 835 C C . LEU A 1 124 ? 29.896 17.634 24.212 1.00 23.55 125 LEU A C 1
ATOM 836 O O . LEU A 1 124 ? 29.631 17.740 25.418 1.00 24.26 125 LEU A O 1
ATOM 841 N N . CYS A 1 125 ? 28.959 17.560 23.266 1.00 23.29 126 CYS A N 1
ATOM 842 C CA . CYS A 1 125 ? 27.554 17.872 23.529 1.00 23.42 126 CYS A CA 1
ATOM 843 C C . CYS A 1 125 ? 26.645 16.664 23.708 1.00 23.28 126 CYS A C 1
ATOM 844 O O . CYS A 1 125 ? 25.630 16.749 24.398 1.00 23.37 126 CYS A O 1
ATOM 847 N N . GLY A 1 126 ? 26.991 15.563 23.051 1.00 23.06 127 GLY A N 1
ATOM 848 C CA . GLY A 1 126 ? 26.102 14.408 22.945 1.00 23.29 127 GLY A CA 1
ATOM 849 C C . GLY A 1 126 ? 25.264 14.554 21.687 1.00 23.33 127 GLY A C 1
ATOM 850 O O . GLY A 1 126 ? 24.907 15.676 21.297 1.00 22.12 127 GLY A O 1
ATOM 851 N N . LYS A 1 127 ? 24.933 13.439 21.046 1.00 23.28 128 LYS A N 1
ATOM 852 C CA . LYS A 1 127 ? 24.190 13.517 19.790 1.00 24.05 128 LYS A CA 1
ATOM 853 C C . LYS A 1 127 ? 22.773 14.078 19.972 1.00 22.76 128 LYS A C 1
ATOM 854 O O . LYS A 1 127 ? 22.196 14.620 19.028 1.00 21.45 128 LYS A O 1
ATOM 860 N N . ASP A 1 128 ? 22.238 14.000 21.191 1.00 21.12 129 ASP A N 1
ATOM 861 C CA . ASP A 1 128 ? 20.906 14.526 21.487 1.00 20.78 129 ASP A CA 1
ATOM 862 C C . ASP A 1 128 ? 20.874 16.037 21.764 1.00 19.37 129 ASP A C 1
ATOM 863 O O . ASP A 1 128 ? 19.811 16.602 22.013 1.00 19.49 129 ASP A O 1
ATOM 868 N N . ARG A 1 129 ? 22.028 16.693 21.728 1.00 17.76 130 ARG A N 1
ATOM 869 C CA . ARG A 1 129 ? 22.055 18.134 21.982 1.00 17.90 130 ARG A CA 1
ATOM 870 C C . ARG A 1 129 ? 22.685 18.939 20.856 1.00 16.84 130 ARG A C 1
ATOM 871 O O . ARG A 1 129 ? 22.920 20.135 21.004 1.00 16.30 130 ARG A O 1
ATOM 879 N N . ILE A 1 130 ? 22.925 18.289 19.720 1.00 16.62 131 ILE A N 1
ATOM 880 C CA . ILE A 1 130 ? 23.387 19.007 18.543 1.00 17.40 131 ILE A CA 1
ATOM 881 C C . ILE A 1 130 ? 22.410 18.864 17.373 1.00 16.63 131 ILE A C 1
ATOM 882 O O . ILE A 1 130 ? 21.711 17.848 17.237 1.00 18.41 131 ILE A O 1
ATOM 887 N N . VAL A 1 131 ? 22.356 19.901 16.548 1.00 14.73 132 VAL A N 1
ATOM 888 C CA . VAL A 1 131 ? 21.606 19.877 15.301 1.00 13.84 132 VAL A CA 1
ATOM 889 C C . VAL A 1 131 ? 22.584 20.247 14.202 1.00 13.45 132 VAL A C 1
ATOM 890 O O . VAL A 1 131 ? 23.351 21.199 14.348 1.00 13.62 132 VAL A O 1
ATOM 894 N N . VAL A 1 132 ? 22.535 19.509 13.098 1.00 13.64 133 VAL A N 1
ATOM 895 C CA . VAL A 1 132 ? 23.343 19.864 11.931 1.00 13.56 133 VAL A CA 1
ATOM 896 C C . VAL A 1 132 ? 22.446 20.611 10.944 1.00 13.52 133 VAL A C 1
ATOM 897 O O . VAL A 1 132 ? 21.444 20.062 10.463 1.00 13.71 133 VAL A O 1
ATOM 901 N N . ASP A 1 133 ? 22.777 21.878 10.701 1.00 13.59 134 ASP A N 1
ATOM 902 C CA . ASP A 1 133 ? 22.024 22.744 9.799 1.00 14.26 134 ASP A CA 1
ATOM 903 C C . ASP A 1 133 ? 22.741 22.798 8.464 1.00 14.94 134 ASP A C 1
ATOM 904 O O . ASP A 1 133 ? 23.871 23.283 8.375 1.00 15.55 134 ASP A O 1
ATOM 909 N N . LEU A 1 134 ? 22.082 22.265 7.438 1.00 14.94 135 LEU A N 1
ATOM 910 C CA . LEU A 1 134 ? 22.635 22.261 6.089 1.00 16.09 135 LEU A CA 1
ATOM 911 C C . LEU A 1 134 ? 21.764 23.121 5.195 1.00 16.16 135 LEU A C 1
ATOM 912 O O . LEU A 1 134 ? 20.597 22.797 4.967 1.00 16.00 135 LEU A O 1
ATOM 917 N N . SER A 1 135 ? 22.336 24.224 4.712 1.00 17.29 136 SER A N 1
ATOM 918 C CA . SER A 1 135 ? 21.677 25.067 3.732 1.00 18.50 136 SER A CA 1
ATOM 919 C C . SER A 1 135 ? 22.034 24.529 2.360 1.00 18.10 136 SER A C 1
ATOM 920 O O . SER A 1 135 ? 23.213 24.328 2.055 1.00 18.65 136 SER A O 1
ATOM 924 N N . CYS A 1 136 ? 21.036 24.262 1.533 1.00 18.38 137 CYS A N 1
ATOM 925 C CA . CYS A 1 136 ? 21.314 23.594 0.283 1.00 19.89 137 CYS A CA 1
ATOM 926 C C . CYS A 1 136 ? 20.709 24.347 -0.884 1.00 20.70 137 CYS A C 1
ATOM 927 O O . CYS A 1 136 ? 19.710 25.061 -0.743 1.00 21.90 137 CYS A O 1
ATOM 931 N N . ARG A 1 137 ? 21.353 24.192 -2.030 1.00 21.21 138 ARG A N 1
ATOM 932 C CA . ARG A 1 137 ? 20.893 24.795 -3.266 1.00 21.91 138 ARG A CA 1
ATOM 933 C C . ARG A 1 137 ? 20.678 23.693 -4.274 1.00 22.16 138 ARG A C 1
ATOM 934 O O . ARG A 1 137 ? 21.511 22.794 -4.408 1.00 20.29 138 ARG A O 1
ATOM 942 N N . LYS A 1 138 ? 19.551 23.750 -4.976 1.00 23.65 139 LYS A N 1
ATOM 943 C CA . LYS A 1 138 ? 19.310 22.801 -6.042 1.00 25.33 139 LYS A CA 1
ATOM 944 C C . LYS A 1 138 ? 20.093 23.260 -7.267 1.00 25.93 139 LYS A C 1
ATOM 945 O O . LYS A 1 138 ? 19.828 24.326 -7.821 1.00 26.61 139 LYS A O 1
ATOM 951 N N . THR A 1 139 ? 21.081 22.471 -7.665 1.00 26.12 140 THR A N 1
ATOM 952 C CA . THR A 1 139 ? 21.959 22.867 -8.759 1.00 27.26 140 THR A CA 1
ATOM 953 C C . THR A 1 139 ? 21.384 22.371 -10.066 1.00 28.22 140 THR A C 1
ATOM 954 O O . THR A 1 139 ? 21.192 23.146 -11.000 1.00 28.91 140 THR A O 1
ATOM 958 N N . GLN A 1 140 ? 21.089 21.076 -10.108 1.00 29.17 141 GLN A N 1
ATOM 959 C CA . GLN A 1 140 ? 20.478 20.436 -11.259 1.00 30.32 141 GLN A CA 1
ATOM 960 C C . GLN A 1 140 ? 19.315 19.572 -10.784 1.00 30.19 141 GLN A C 1
ATOM 961 O O . GLN A 1 140 ? 19.180 19.324 -9.581 1.00 30.05 141 GLN A O 1
ATOM 967 N N . ASP A 1 141 ? 18.467 19.136 -11.716 1.00 30.30 142 ASP A N 1
ATOM 968 C CA . ASP A 1 141 ? 17.360 18.242 -11.383 1.00 30.59 142 ASP A CA 1
ATOM 969 C C . ASP A 1 141 ? 17.854 17.103 -10.505 1.00 29.95 142 ASP A C 1
ATOM 970 O O . ASP A 1 141 ? 18.827 16.428 -10.843 1.00 30.04 142 ASP A O 1
ATOM 975 N N . GLY A 1 142 ? 17.194 16.931 -9.363 1.00 29.36 143 GLY A N 1
ATOM 976 C CA . GLY A 1 142 ? 17.503 15.854 -8.434 1.00 28.28 143 GLY A CA 1
ATOM 977 C C . GLY A 1 142 ? 18.851 15.958 -7.742 1.00 27.05 143 GLY A C 1
ATOM 978 O O . GLY A 1 142 ? 19.349 14.968 -7.213 1.00 28.12 143 GLY A O 1
ATOM 979 N N . ARG A 1 143 ? 19.440 17.151 -7.734 1.00 25.60 144 ARG A N 1
ATOM 980 C CA . ARG A 1 143 ? 20.736 17.358 -7.090 1.00 24.38 144 ARG A CA 1
ATOM 981 C C . ARG A 1 143 ? 20.710 18.590 -6.198 1.00 22.53 144 ARG A C 1
ATOM 982 O O . ARG A 1 143 ? 20.325 19.677 -6.627 1.00 22.59 144 ARG A O 1
ATOM 990 N N . TRP A 1 144 ? 21.126 18.404 -4.950 1.00 20.72 145 TRP A N 1
ATOM 991 C CA . TRP A 1 144 ? 21.190 19.476 -3.975 1.00 19.33 145 TRP A CA 1
ATOM 992 C C . TRP A 1 144 ? 22.575 19.485 -3.340 1.00 19.09 145 TRP A C 1
ATOM 993 O O . TRP A 1 144 ? 23.054 18.461 -2.856 1.00 19.52 145 TRP A O 1
ATOM 1004 N N . ILE A 1 145 ? 23.215 20.644 -3.366 1.00 18.53 146 ILE A N 1
ATOM 1005 C CA . ILE A 1 145 ? 24.561 20.809 -2.836 1.00 17.99 146 ILE A CA 1
ATOM 1006 C C . ILE A 1 145 ? 24.510 21.742 -1.631 1.00 17.79 146 ILE A C 1
ATOM 1007 O O . ILE A 1 145 ? 23.822 22.765 -1.648 1.00 17.51 146 ILE A O 1
ATOM 1012 N N . VAL A 1 146 ? 25.237 21.388 -0.575 1.00 17.62 147 VAL A N 1
ATOM 1013 C CA . VAL A 1 146 ? 25.308 22.242 0.597 1.00 18.33 147 VAL A CA 1
ATOM 1014 C C . VAL A 1 146 ? 26.092 23.513 0.258 1.00 19.09 147 VAL A C 1
ATOM 1015 O O . VAL A 1 146 ? 27.125 23.443 -0.418 1.00 18.60 147 VAL A O 1
ATOM 1019 N N . ALA A 1 147 ? 25.564 24.656 0.696 1.00 20.73 148 ALA A N 1
ATOM 1020 C CA . ALA A 1 147 ? 26.148 25.980 0.482 1.00 23.23 148 ALA A CA 1
ATOM 1021 C C . ALA A 1 147 ? 26.443 26.692 1.813 1.00 24.97 148 ALA A C 1
ATOM 1022 O O . ALA A 1 147 ? 25.859 26.356 2.849 1.00 25.45 148 ALA A O 1
ATOM 1024 N N . MET A 1 148 ? 27.361 27.659 1.783 1.00 27.07 149 MET A N 1
ATOM 1025 C CA . MET A 1 148 ? 27.741 28.436 2.969 1.00 29.40 149 MET A CA 1
ATOM 1026 C C . MET A 1 148 ? 27.988 29.906 2.614 1.00 30.55 149 MET A C 1
ATOM 1027 O O . MET A 1 148 ? 27.816 30.304 1.459 1.00 30.58 149 MET A O 1
ATOM 1032 N N . ASN A 1 149 ? 28.389 30.699 3.613 1.00 32.35 150 ASN A N 1
ATOM 1033 C CA . ASN A 1 149 ? 28.734 32.121 3.440 1.00 34.00 150 ASN A CA 1
ATOM 1034 C C . ASN A 1 149 ? 27.662 32.911 2.690 1.00 34.79 150 ASN A C 1
ATOM 1035 O O . ASN A 1 149 ? 27.906 33.432 1.594 1.00 35.13 150 ASN A O 1
ATOM 1040 N N . LYS A 1 150 ? 26.475 32.985 3.293 1.00 35.79 151 LYS A N 1
ATOM 1041 C CA . LYS A 1 150 ? 25.307 33.641 2.692 1.00 36.13 151 LYS A CA 1
ATOM 1042 C C . LYS A 1 150 ? 25.025 33.106 1.281 1.00 36.97 151 LYS A C 1
ATOM 1043 O O . LYS A 1 150 ? 24.883 33.879 0.324 1.00 37.20 151 LYS A O 1
ATOM 1049 N N . TRP A 1 151 ? 24.968 31.775 1.178 1.00 37.02 152 TRP A N 1
ATOM 1050 C CA . TRP A 1 151 ? 24.672 31.035 -0.063 1.00 36.35 152 TRP A CA 1
ATOM 1051 C C . TRP A 1 151 ? 25.764 31.098 -1.134 1.00 36.82 152 TRP A C 1
ATOM 1052 O O . TRP A 1 151 ? 25.788 30.270 -2.053 1.00 37.09 152 TRP A O 1
ATOM 1063 N N . GLN A 1 152 ? 26.666 32.071 -0.998 1.00 36.62 153 GLN A N 1
ATOM 1064 C CA . GLN A 1 152 ? 27.619 32.430 -2.055 1.00 36.32 153 GLN A CA 1
ATOM 1065 C C . GLN A 1 152 ? 28.781 31.448 -2.260 1.00 35.43 153 GLN A C 1
ATOM 1066 O O . GLN A 1 152 ? 29.618 31.655 -3.144 1.00 35.82 153 GLN A O 1
ATOM 1072 N N . THR A 1 153 ? 28.836 30.390 -1.454 1.00 34.27 154 THR A N 1
ATOM 1073 C CA . THR A 1 153 ? 29.886 29.379 -1.580 1.00 32.83 154 THR A CA 1
ATOM 1074 C C . THR A 1 153 ? 29.306 27.958 -1.618 1.00 31.47 154 THR A C 1
ATOM 1075 O O . THR A 1 153 ? 28.685 27.520 -0.652 1.00 31.11 154 THR A O 1
ATOM 1079 N N . LEU A 1 154 ? 29.500 27.244 -2.729 1.00 29.57 155 LEU A N 1
ATOM 1080 C CA . LEU A 1 154 ? 29.148 25.819 -2.781 1.00 27.86 155 LEU A CA 1
ATOM 1081 C C . LEU A 1 154 ? 30.235 24.972 -2.147 1.00 26.43 155 LEU A C 1
ATOM 1082 O O . LEU A 1 154 ? 31.422 25.087 -2.475 1.00 26.99 155 LEU A O 1
ATOM 1087 N N . THR A 1 155 ? 29.813 24.104 -1.242 1.00 23.80 156 THR A N 1
ATOM 1088 C CA . THR A 1 155 ? 30.735 23.252 -0.516 1.00 21.82 156 THR A CA 1
ATOM 1089 C C . THR A 1 155 ? 30.968 21.951 -1.274 1.00 21.39 156 THR A C 1
ATOM 1090 O O . THR A 1 155 ? 30.357 21.712 -2.321 1.00 21.17 156 THR A O 1
ATOM 1094 N N . ASP A 1 156 ? 31.820 21.091 -0.721 1.00 21.22 157 ASP A N 1
ATOM 1095 C CA . ASP A 1 156 ? 32.060 19.779 -1.315 1.00 21.37 157 ASP A CA 1
ATOM 1096 C C . ASP A 1 156 ? 31.119 18.704 -0.765 1.00 21.34 157 ASP A C 1
ATOM 1097 O O . ASP A 1 156 ? 31.353 17.509 -0.970 1.00 22.08 157 ASP A O 1
ATOM 1102 N N . LEU A 1 157 ? 30.050 19.129 -0.083 1.00 20.41 158 LEU A N 1
ATOM 1103 C CA . LEU A 1 157 ? 29.096 18.188 0.499 1.00 20.18 158 LEU A CA 1
ATOM 1104 C C . LEU A 1 157 ? 27.769 18.206 -0.257 1.00 20.06 158 LEU A C 1
ATOM 1105 O O . LEU A 1 157 ? 27.127 19.240 -0.348 1.00 19.78 158 LEU A O 1
ATOM 1110 N N . GLU A 1 158 ? 27.372 17.059 -0.801 1.00 20.77 159 GLU A N 1
ATOM 1111 C CA . GLU A 1 158 ? 26.075 16.916 -1.468 1.00 22.14 159 GLU A CA 1
ATOM 1112 C C . GLU A 1 158 ? 25.047 16.335 -0.498 1.00 21.12 159 GLU A C 1
ATOM 1113 O O . GLU A 1 158 ? 25.394 15.532 0.370 1.00 21.58 159 GLU A O 1
ATOM 1119 N N . LEU A 1 159 ? 23.787 16.738 -0.641 1.00 21.17 160 LEU A N 1
ATOM 1120 C CA . LEU A 1 159 ? 22.686 16.075 0.068 1.00 21.44 160 LEU A CA 1
ATOM 1121 C C . LEU A 1 159 ? 22.256 14.825 -0.676 1.00 21.54 160 LEU A C 1
ATOM 1122 O O . LEU A 1 159 ? 21.800 14.912 -1.818 1.00 22.35 160 LEU A O 1
ATOM 1127 N N . ASN A 1 160 ? 22.373 13.672 -0.029 1.00 20.79 161 ASN A N 1
ATOM 1128 C CA . ASN A 1 160 ? 21.940 12.394 -0.601 1.00 20.34 161 ASN A CA 1
ATOM 1129 C C . ASN A 1 160 ? 21.884 11.333 0.498 1.00 19.74 161 ASN A C 1
ATOM 1130 O O . ASN A 1 160 ? 22.169 11.639 1.668 1.00 19.15 161 ASN A O 1
ATOM 1135 N N . ALA A 1 161 ? 21.530 10.101 0.141 1.00 19.68 162 ALA A N 1
ATOM 1136 C CA . ALA A 1 161 ? 21.376 9.040 1.140 1.00 19.89 162 ALA A CA 1
ATOM 1137 C C . ALA A 1 161 ? 22.668 8.767 1.918 1.00 20.18 162 ALA A C 1
ATOM 1138 O O . ALA A 1 161 ? 22.637 8.585 3.138 1.00 20.11 162 ALA A O 1
ATOM 1140 N N . ASP A 1 162 ? 23.798 8.773 1.209 1.00 20.21 163 ASP A N 1
ATOM 1141 C CA . ASP A 1 162 ? 25.108 8.558 1.824 1.00 20.58 163 ASP A CA 1
ATOM 1142 C C . ASP A 1 162 ? 25.439 9.592 2.895 1.00 19.83 163 ASP A C 1
ATOM 1143 O O . ASP A 1 162 ? 25.918 9.247 3.974 1.00 19.62 163 ASP A O 1
ATOM 1148 N N . THR A 1 163 ? 25.192 10.861 2.594 1.00 19.38 164 THR A N 1
ATOM 1149 C CA . THR A 1 163 ? 25.437 11.940 3.547 1.00 18.45 164 THR A CA 1
ATOM 1150 C C . THR A 1 163 ? 24.601 11.790 4.822 1.00 18.10 164 THR A C 1
ATOM 1151 O O . THR A 1 163 ? 25.118 11.925 5.937 1.00 17.75 164 THR A O 1
ATOM 1155 N N . PHE A 1 164 ? 23.320 11.482 4.661 1.00 17.25 165 PHE A N 1
ATOM 1156 C CA . PHE A 1 164 ? 22.483 11.242 5.832 1.00 16.95 165 PHE A CA 1
ATOM 1157 C C . PHE A 1 164 ? 22.928 10.033 6.645 1.00 17.29 165 PHE A C 1
ATOM 1158 O O . PHE A 1 164 ? 22.969 10.098 7.871 1.00 16.75 165 PHE A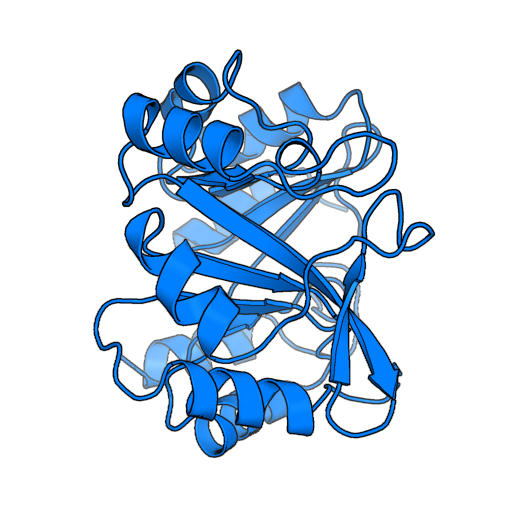 O 1
ATOM 1166 N N . ARG A 1 165 ? 23.310 8.956 5.964 1.00 17.30 166 ARG A N 1
ATOM 1167 C CA . ARG A 1 165 ? 23.739 7.733 6.650 1.00 18.24 166 ARG A CA 1
ATOM 1168 C C . ARG A 1 165 ? 24.974 7.981 7.507 1.00 17.49 166 ARG A C 1
ATOM 1169 O O . ARG A 1 165 ? 25.070 7.490 8.631 1.00 17.39 166 ARG A O 1
ATOM 1177 N N . GLU A 1 166 ? 25.920 8.751 6.978 1.00 16.78 167 GLU A N 1
ATOM 1178 C CA . GLU A 1 166 ? 27.146 9.051 7.712 1.00 16.62 167 GLU A CA 1
ATOM 1179 C C . GLU A 1 166 ? 26.903 10.046 8.841 1.00 16.16 167 GLU A C 1
ATOM 1180 O O . GLU A 1 166 ? 27.304 9.821 9.983 1.00 16.56 167 GLU A O 1
ATOM 1186 N N . LEU A 1 167 ? 26.250 11.158 8.524 1.00 15.86 168 LEU A N 1
ATOM 1187 C CA . LEU A 1 167 ? 26.106 12.220 9.517 1.00 15.81 168 LEU A CA 1
ATOM 1188 C C . LEU A 1 167 ? 25.149 11.864 10.660 1.00 15.03 168 LEU A C 1
ATOM 1189 O O . LEU A 1 167 ? 25.287 12.385 11.768 1.00 15.10 168 LEU A O 1
ATOM 1194 N N . ARG A 1 168 ? 24.194 10.968 10.407 1.00 14.74 169 ARG A N 1
ATOM 1195 C CA . ARG A 1 168 ? 23.282 10.568 11.485 1.00 14.50 169 ARG A CA 1
ATOM 1196 C C . ARG A 1 168 ? 24.002 9.794 12.600 1.00 14.98 169 ARG A C 1
ATOM 1197 O O . ARG A 1 168 ? 23.444 9.606 13.680 1.00 15.15 169 ARG A O 1
ATOM 1205 N N . LYS A 1 169 ? 25.242 9.370 12.353 1.00 14.94 170 LYS A N 1
ATOM 1206 C CA . LYS A 1 169 ? 26.020 8.722 13.410 1.00 15.50 170 LYS A CA 1
ATOM 1207 C C . LYS A 1 169 ? 26.348 9.714 14.510 1.00 15.67 170 LYS A C 1
ATOM 1208 O O . LYS A 1 169 ? 26.657 9.307 15.639 1.00 15.95 170 LYS A O 1
ATOM 1214 N N . TYR A 1 170 ? 26.253 11.009 14.187 1.00 15.72 171 TYR A N 1
ATOM 1215 C CA . TYR A 1 170 ? 26.756 12.068 15.055 1.00 16.13 171 TYR A CA 1
ATOM 1216 C C . TYR A 1 170 ? 25.707 13.052 15.550 1.00 15.95 171 TYR A C 1
ATOM 1217 O O . TYR A 1 170 ? 25.985 13.871 16.421 1.00 16.23 171 TYR A O 1
ATOM 1226 N N . THR A 1 171 ? 24.505 12.970 14.990 1.00 15.99 172 THR A N 1
ATOM 1227 C CA . THR A 1 171 ? 23.413 13.849 15.394 1.00 15.66 172 THR A CA 1
ATOM 1228 C C . THR A 1 171 ? 22.086 13.112 15.331 1.00 15.44 172 THR A C 1
ATOM 1229 O O . THR A 1 171 ? 21.921 12.207 14.510 1.00 16.65 172 THR A O 1
ATOM 1233 N N . ASN A 1 172 ? 21.149 13.515 16.191 1.00 15.18 173 ASN A N 1
ATOM 1234 C CA . ASN A 1 172 ? 19.766 13.033 16.139 1.00 15.63 173 ASN A CA 1
ATOM 1235 C C . ASN A 1 172 ? 18.826 14.007 15.419 1.00 14.93 173 ASN A C 1
ATOM 1236 O O . ASN A 1 172 ? 17.621 13.772 15.388 1.00 14.71 173 ASN A O 1
ATOM 1241 N N . GLU A 1 173 ? 19.369 15.084 14.849 1.00 13.88 174 GLU A N 1
ATOM 1242 C CA . GLU A 1 173 ? 18.522 16.100 14.228 1.00 13.52 174 GLU A CA 1
ATOM 1243 C C . GLU A 1 173 ? 19.238 16.907 13.155 1.00 13.40 174 GLU A C 1
ATOM 1244 O O . GLU A 1 173 ? 20.357 17.392 13.353 1.00 13.50 174 GLU A O 1
ATOM 1250 N N . PHE A 1 174 ? 18.554 17.060 12.023 1.00 13.02 175 PHE A N 1
ATOM 1251 C CA . PHE A 1 174 ? 19.000 17.922 10.934 1.00 12.92 175 PHE A CA 1
ATOM 1252 C C . PHE A 1 174 ? 18.017 19.051 10.719 1.00 13.25 175 PHE A C 1
ATOM 1253 O O . PHE A 1 174 ? 16.807 18.844 10.815 1.00 13.37 175 PHE A O 1
ATOM 1261 N N . LEU A 1 175 ? 18.548 20.230 10.421 1.00 12.96 176 LEU A N 1
ATOM 1262 C CA . LEU A 1 175 ? 17.748 21.361 9.967 1.00 13.05 176 LEU A CA 1
ATOM 1263 C C . LEU A 1 175 ? 18.185 21.600 8.523 1.00 13.11 176 LEU A C 1
ATOM 1264 O O . LEU A 1 175 ? 19.332 21.948 8.275 1.00 13.93 176 LEU A O 1
ATOM 1269 N N . ILE A 1 176 ? 17.282 21.354 7.579 1.00 13.26 177 ILE A N 1
ATOM 1270 C CA . ILE A 1 176 ? 17.593 21.480 6.162 1.00 14.22 177 ILE A CA 1
ATOM 1271 C C . ILE A 1 176 ? 16.960 22.758 5.659 1.00 15.29 177 ILE A C 1
ATOM 1272 O O . ILE A 1 176 ? 15.741 22.902 5.664 1.00 14.84 177 ILE A O 1
ATOM 1277 N N . HIS A 1 177 ? 17.817 23.680 5.234 1.00 16.49 178 HIS A N 1
ATOM 1278 C CA . HIS A 1 177 ? 17.439 25.046 4.932 1.00 19.09 178 HIS A CA 1
ATOM 1279 C C . HIS A 1 177 ? 17.580 25.242 3.423 1.00 19.79 178 HIS A C 1
ATOM 1280 O O . HIS A 1 177 ? 18.680 25.135 2.875 1.00 20.19 178 HIS A O 1
ATOM 1287 N N . ALA A 1 178 ? 16.463 25.460 2.737 1.00 21.32 179 ALA A N 1
ATOM 1288 C CA . ALA A 1 178 ? 16.486 25.707 1.294 1.00 22.90 179 ALA A CA 1
ATOM 1289 C C . ALA A 1 178 ? 16.134 27.155 0.956 1.00 24.12 179 ALA A C 1
ATOM 1290 O O . ALA A 1 178 ? 15.361 27.792 1.663 1.00 25.55 179 ALA A O 1
ATOM 1292 N N . GLY A 1 186 ? 5.905 31.864 -5.014 1.00 26.42 187 GLY A N 1
ATOM 1293 C CA . GLY A 1 186 ? 6.557 30.560 -5.024 1.00 26.31 187 GLY A CA 1
ATOM 1294 C C . GLY A 1 186 ? 6.153 29.695 -3.842 1.00 25.93 187 GLY A C 1
ATOM 1295 O O . GLY A 1 186 ? 5.576 30.185 -2.866 1.00 27.21 187 GLY A O 1
ATOM 1296 N N . GLY A 1 187 ? 6.469 28.407 -3.925 1.00 24.75 188 GLY A N 1
ATOM 1297 C CA . GLY A 1 187 ? 6.163 27.456 -2.861 1.00 22.96 188 GLY A CA 1
ATOM 1298 C C . GLY A 1 187 ? 7.390 26.696 -2.387 1.00 21.79 188 GLY A C 1
ATOM 1299 O O . GLY A 1 187 ? 8.523 27.070 -2.696 1.00 22.57 188 GLY A O 1
ATOM 1300 N N . ILE A 1 188 ? 7.163 25.626 -1.633 1.00 19.59 189 ILE A N 1
ATOM 1301 C CA . ILE A 1 188 ? 8.263 24.814 -1.103 1.00 18.15 189 ILE A CA 1
ATOM 1302 C C . ILE A 1 188 ? 8.890 23.930 -2.190 1.00 17.55 189 ILE A C 1
ATOM 1303 O O . ILE A 1 188 ? 8.297 23.712 -3.245 1.00 17.34 189 ILE A O 1
ATOM 1308 N N . ASP A 1 189 ? 10.092 23.426 -1.915 1.00 16.53 190 ASP A N 1
ATOM 1309 C CA . ASP A 1 189 ? 10.769 22.494 -2.803 1.00 16.23 190 ASP A CA 1
ATOM 1310 C C . ASP A 1 189 ? 10.200 21.114 -2.497 1.00 15.45 190 ASP A C 1
ATOM 1311 O O . ASP A 1 189 ? 10.655 20.405 -1.595 1.00 15.47 190 ASP A O 1
ATOM 1316 N N . GLU A 1 190 ? 9.157 20.758 -3.235 1.00 15.12 191 GLU A N 1
ATOM 1317 C CA . GLU A 1 190 ? 8.418 19.528 -2.986 1.00 15.60 191 GLU A CA 1
ATOM 1318 C C . GLU A 1 190 ? 9.283 18.302 -3.213 1.00 15.96 191 GLU A C 1
ATOM 1319 O O . GLU A 1 190 ? 9.237 17.346 -2.435 1.00 15.66 191 GLU A O 1
ATOM 1325 N N . LEU A 1 191 ? 10.097 18.336 -4.268 1.00 16.47 192 LEU A N 1
ATOM 1326 C CA . LEU A 1 191 ? 10.969 17.205 -4.570 1.00 17.11 192 LEU A CA 1
ATOM 1327 C C . LEU A 1 191 ? 11.992 16.997 -3.456 1.00 16.45 192 LEU A C 1
ATOM 1328 O O . LEU A 1 191 ? 12.269 15.853 -3.080 1.00 16.76 192 LEU A O 1
ATOM 1333 N N . LEU A 1 192 ? 12.528 18.089 -2.918 1.00 15.39 193 LEU A N 1
ATOM 1334 C CA . LEU A 1 192 ? 13.482 17.959 -1.816 1.00 15.09 193 LEU A CA 1
ATOM 1335 C C . LEU A 1 192 ? 12.831 17.295 -0.609 1.00 14.50 193 LEU A C 1
ATOM 1336 O O . LEU A 1 192 ? 13.410 16.405 -0.004 1.00 14.67 193 LEU A O 1
ATOM 1341 N N . VAL A 1 193 ? 11.632 17.726 -0.241 1.00 13.90 194 VAL A N 1
ATOM 1342 C CA . VAL A 1 193 ? 10.938 17.114 0.896 1.00 13.86 194 VAL A CA 1
ATOM 1343 C C . VAL A 1 193 ? 10.745 15.612 0.670 1.00 14.07 194 VAL A C 1
ATOM 1344 O O . VAL A 1 193 ? 10.997 14.807 1.568 1.00 14.13 194 VAL A O 1
ATOM 1348 N N . SER A 1 194 ? 10.329 15.228 -0.535 1.00 14.47 195 SER A N 1
ATOM 1349 C CA . SER A 1 194 ? 10.196 13.817 -0.879 1.00 15.61 195 SER A CA 1
ATOM 1350 C C . SER A 1 194 ? 11.530 13.065 -0.740 1.00 15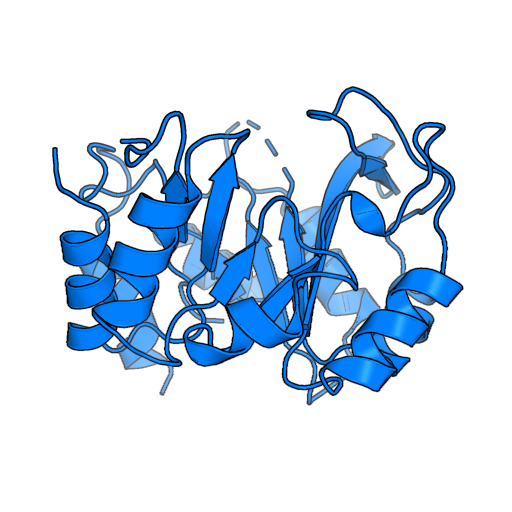.54 195 SER A C 1
ATOM 1351 O O . SER A 1 194 ? 11.579 11.950 -0.223 1.00 15.87 195 SER A O 1
ATOM 1354 N N . LYS A 1 195 ? 12.606 13.679 -1.210 1.00 15.43 196 LYS A N 1
ATOM 1355 C CA . LYS A 1 195 ? 13.934 13.071 -1.099 1.00 16.22 196 LYS A CA 1
ATOM 1356 C C . LYS A 1 195 ? 14.395 12.943 0.348 1.00 16.01 196 LYS A C 1
ATOM 1357 O O . LYS A 1 195 ? 14.980 11.926 0.721 1.00 16.37 196 LYS A O 1
ATOM 1363 N N . LEU A 1 196 ? 14.106 13.945 1.178 1.00 15.57 197 LEU A N 1
ATOM 1364 C CA . LEU A 1 196 ? 14.464 13.843 2.589 1.00 15.40 197 LEU A CA 1
ATOM 1365 C C . LEU A 1 196 ? 13.814 12.613 3.200 1.00 15.33 197 LEU A C 1
ATOM 1366 O O . LEU A 1 196 ? 14.450 11.892 3.973 1.00 15.70 197 LEU A O 1
ATOM 1371 N N . PHE A 1 197 ? 12.559 12.358 2.835 1.00 16.05 198 PHE A N 1
ATOM 1372 C CA . PHE A 1 197 ? 11.875 11.152 3.279 1.00 17.02 198 PHE A CA 1
ATOM 1373 C C . PHE A 1 197 ? 12.576 9.895 2.764 1.00 17.58 198 PHE A C 1
ATOM 1374 O O . PHE A 1 197 ? 12.892 8.990 3.540 1.00 17.56 198 PHE A O 1
ATOM 1382 N N . GLU A 1 198 ? 12.831 9.853 1.461 1.00 17.98 199 GLU A N 1
ATOM 1383 C CA . GLU A 1 198 ? 13.430 8.678 0.822 1.00 19.97 199 GLU A CA 1
ATOM 1384 C C . GLU A 1 198 ? 14.783 8.339 1.432 1.00 19.38 199 GLU A C 1
ATOM 1385 O O . GLU A 1 198 ? 15.067 7.174 1.732 1.00 19.88 199 GLU A O 1
ATOM 1391 N N . TRP A 1 199 ? 15.604 9.363 1.632 1.00 18.71 200 TRP A N 1
ATOM 1392 C CA . TRP A 1 199 ? 16.961 9.178 2.143 1.00 19.08 200 TRP A CA 1
ATOM 1393 C C . TRP A 1 199 ? 17.043 8.808 3.615 1.00 19.29 200 TRP A C 1
ATOM 1394 O O . TRP A 1 199 ? 18.092 8.349 4.086 1.00 19.90 200 TRP A O 1
ATOM 1405 N N . THR A 1 200 ? 15.955 9.027 4.348 1.00 18.47 201 THR A N 1
ATOM 1406 C CA . THR A 1 200 ? 15.932 8.760 5.785 1.00 18.78 201 THR A CA 1
ATOM 1407 C C . THR A 1 200 ? 14.809 7.808 6.197 1.00 19.15 201 THR A C 1
ATOM 1408 O O . THR A 1 200 ? 14.503 7.700 7.386 1.00 18.77 201 THR A O 1
ATOM 1412 N N . LYS A 1 201 ? 14.214 7.114 5.221 1.00 20.31 202 LYS A N 1
ATOM 1413 C CA . LYS A 1 201 ? 13.056 6.240 5.469 1.00 22.03 202 LYS A CA 1
ATOM 1414 C C . LYS A 1 201 ? 13.291 5.191 6.557 1.00 21.68 202 LYS A C 1
ATOM 1415 O O . LYS A 1 201 ? 12.374 4.866 7.311 1.00 21.98 202 LYS A O 1
ATOM 1421 N N . ASP A 1 202 ? 14.523 4.693 6.635 1.00 21.27 203 ASP A N 1
ATOM 1422 C CA . ASP A 1 202 ? 14.873 3.628 7.577 1.00 21.49 203 ASP A CA 1
ATOM 1423 C C . ASP A 1 202 ? 15.204 4.142 8.981 1.00 20.46 203 ASP A C 1
ATOM 1424 O O . ASP A 1 202 ? 15.434 3.345 9.890 1.00 20.51 203 ASP A O 1
ATOM 1429 N N . TYR A 1 203 ? 15.240 5.461 9.166 1.00 19.01 204 TYR A N 1
ATOM 1430 C CA . TYR A 1 203 ? 15.518 6.027 10.488 1.00 18.46 204 TYR A CA 1
ATOM 1431 C C . TYR A 1 203 ? 14.221 6.400 11.212 1.00 19.02 204 TYR A C 1
ATOM 1432 O O . TYR A 1 203 ? 13.391 7.139 10.682 1.00 20.48 204 TYR A O 1
ATOM 1441 N N . ASP A 1 204 ? 14.034 5.847 12.401 1.00 18.24 205 ASP A N 1
ATOM 1442 C CA . ASP A 1 204 ? 12.845 6.078 13.224 1.00 18.61 205 ASP A CA 1
ATOM 1443 C C . ASP A 1 204 ? 13.089 7.093 14.330 1.00 18.29 205 ASP A C 1
ATOM 1444 O O . ASP A 1 204 ? 12.137 7.582 14.950 1.00 19.15 205 ASP A O 1
ATOM 1449 N N . ASP A 1 205 ? 14.358 7.400 14.589 1.00 17.20 206 ASP A N 1
ATOM 1450 C CA . ASP A 1 205 ? 14.738 8.223 15.737 1.00 17.58 206 ASP A CA 1
ATOM 1451 C C . ASP A 1 205 ? 15.363 9.550 15.331 1.00 17.70 206 ASP A C 1
ATOM 1452 O O . ASP A 1 205 ? 15.877 10.286 16.177 1.00 19.69 206 ASP A O 1
ATOM 1457 N N . LEU A 1 206 ? 15.326 9.845 14.038 1.00 16.85 207 LEU A N 1
ATOM 1458 C CA . LEU A 1 206 ? 15.985 11.024 13.496 1.00 15.69 207 LEU A CA 1
ATOM 1459 C C . LEU A 1 206 ? 14.958 12.110 13.228 1.00 15.38 207 LEU A C 1
ATOM 1460 O O . LEU A 1 206 ? 13.965 11.862 12.551 1.00 16.07 207 LEU A O 1
ATOM 1465 N N . LYS A 1 207 ? 15.206 13.308 13.747 1.00 14.31 208 LYS A N 1
ATOM 1466 C CA . LYS A 1 207 ? 14.335 14.455 13.484 1.00 14.49 208 LYS A CA 1
ATOM 1467 C C . LYS A 1 207 ? 14.868 15.241 12.292 1.00 13.35 208 LYS A C 1
ATOM 1468 O O . LYS A 1 207 ? 16.070 15.490 12.194 1.00 13.40 208 LYS A O 1
ATOM 1474 N N . ILE A 1 208 ? 13.967 15.593 11.371 1.00 13.29 209 ILE A N 1
ATOM 1475 C CA . ILE A 1 208 ? 14.341 16.378 10.198 1.00 13.58 209 ILE A CA 1
ATOM 1476 C C . ILE A 1 208 ? 13.423 17.584 10.128 1.00 13.37 209 ILE A C 1
ATOM 1477 O O . ILE A 1 208 ? 12.210 17.429 9.956 1.00 13.64 209 ILE A O 1
ATOM 1482 N N . VAL A 1 209 ? 14.002 18.772 10.279 1.00 13.28 210 VAL A N 1
ATOM 1483 C CA . VAL A 1 209 ? 13.249 20.027 10.177 1.00 13.26 210 VAL A CA 1
ATOM 1484 C C . VAL A 1 209 ? 13.554 20.722 8.863 1.00 13.44 210 VAL A C 1
ATOM 1485 O O . VAL A 1 209 ? 14.712 20.970 8.551 1.00 14.17 210 VAL A O 1
ATOM 1489 N N . TYR A 1 210 ? 12.511 20.999 8.083 1.00 13.55 211 TYR A N 1
ATOM 1490 C CA . TYR A 1 210 ? 12.664 21.694 6.821 1.00 13.95 211 TYR A CA 1
ATOM 1491 C C . TYR A 1 210 ? 12.367 23.180 7.012 1.00 13.97 211 TYR A C 1
ATOM 1492 O O . TYR A 1 210 ? 11.376 23.539 7.648 1.00 13.84 211 TYR A O 1
ATOM 1508 N N . ALA A 1 211 ? 13.242 24.040 6.495 1.00 15.27 212 ALA A N 1
ATOM 1509 C CA . ALA A 1 211 ? 13.002 25.482 6.500 1.00 16.56 212 ALA A CA 1
ATOM 1510 C C . ALA A 1 211 ? 13.245 25.955 5.090 1.00 17.12 212 ALA A C 1
ATOM 1511 O O . ALA A 1 211 ? 14.391 26.033 4.639 1.00 17.89 212 ALA A O 1
ATOM 1513 N N . GLY A 1 212 ? 12.177 26.257 4.374 1.00 17.19 213 GLY A N 1
ATOM 1514 C CA . GLY A 1 212 ? 12.329 26.576 2.967 1.00 19.02 213 GLY A CA 1
ATOM 1515 C C . GLY A 1 212 ? 11.236 27.503 2.538 1.00 19.24 213 GLY A C 1
ATOM 1516 O O . GLY A 1 212 ? 10.618 27.274 1.512 1.00 20.31 213 GLY A O 1
ATOM 1517 N N . GLY A 1 213 ? 10.986 28.525 3.353 1.00 19.92 214 GLY A N 1
ATOM 1518 C CA . GLY A 1 213 ? 10.133 29.638 2.965 1.00 19.93 214 GLY A CA 1
ATOM 1519 C C . GLY A 1 213 ? 8.648 29.364 2.813 1.00 19.52 214 GLY A C 1
ATOM 1520 O O . GLY A 1 213 ? 7.969 30.066 2.069 1.00 20.68 214 GLY A O 1
ATOM 1521 N N . ALA A 1 214 ? 8.132 28.351 3.506 1.00 18.26 215 ALA A N 1
ATOM 1522 C CA . ALA A 1 214 ? 6.704 28.022 3.470 1.00 17.37 215 ALA A CA 1
ATOM 1523 C C . ALA A 1 214 ? 5.814 29.237 3.751 1.00 16.68 215 ALA A C 1
ATOM 1524 O O . ALA A 1 214 ? 6.027 29.955 4.728 1.00 16.41 215 ALA A O 1
ATOM 1526 N N . LYS A 1 215 ? 4.806 29.452 2.906 1.00 16.55 216 LYS A N 1
ATOM 1527 C CA . LYS A 1 215 ? 3.898 30.594 3.111 1.00 17.48 216 LYS A CA 1
ATOM 1528 C C . LYS A 1 215 ? 2.421 30.252 2.974 1.00 16.02 216 LYS A C 1
ATOM 1529 O O . LYS A 1 215 ? 1.584 31.129 2.767 1.00 16.09 216 LYS A O 1
ATOM 1535 N N . SER A 1 216 ? 2.097 28.975 3.146 1.00 15.37 217 SER A N 1
ATOM 1536 C CA . SER A 1 216 ? 0.711 28.551 3.247 1.00 14.75 217 SER A CA 1
ATOM 1537 C C . SER A 1 216 ? 0.547 27.510 4.344 1.00 13.83 217 SER A C 1
ATOM 1538 O O . SER A 1 216 ? 1.358 26.584 4.441 1.00 13.84 217 SER A O 1
ATOM 1541 N N . VAL A 1 217 ? -0.513 27.630 5.138 1.00 13.77 218 VAL A N 1
ATOM 1542 C CA . VAL A 1 217 ? -0.847 26.611 6.131 1.00 14.24 218 VAL A CA 1
ATOM 1543 C C . VAL A 1 217 ? -1.026 25.239 5.451 1.00 13.60 218 VAL A C 1
ATOM 1544 O O . VAL A 1 217 ? -0.818 24.197 6.074 1.00 13.06 218 VAL A O 1
ATOM 1548 N N . ASP A 1 218 ? -1.387 25.253 4.166 1.00 13.18 219 ASP A N 1
ATOM 1549 C CA . ASP A 1 218 ? -1.587 24.013 3.425 1.00 12.93 219 ASP A CA 1
ATOM 1550 C C . ASP A 1 218 ? -0.283 23.218 3.281 1.00 12.82 219 ASP A C 1
ATOM 1551 O O . ASP A 1 218 ? -0.299 22.017 3.030 1.00 13.29 219 ASP A O 1
ATOM 1556 N N . ASP A 1 219 ? 0.854 23.891 3.460 1.00 12.72 220 ASP A N 1
ATOM 1557 C CA . ASP A 1 219 ? 2.141 23.218 3.402 1.00 12.44 220 ASP A CA 1
ATOM 1558 C C . ASP A 1 219 ? 2.340 22.194 4.523 1.00 12.09 220 ASP A C 1
ATOM 1559 O O . ASP A 1 219 ? 3.112 21.269 4.350 1.00 12.96 220 ASP A O 1
ATOM 1564 N N . LEU A 1 220 ? 1.629 22.329 5.643 1.00 12.41 221 LEU A N 1
ATOM 1565 C CA . LEU A 1 220 ? 1.751 21.329 6.708 1.00 12.44 221 LEU A CA 1
ATOM 1566 C C . LEU A 1 220 ? 1.242 19.970 6.232 1.00 12.21 221 LEU A C 1
ATOM 1567 O O . LEU A 1 220 ? 1.977 18.983 6.260 1.00 12.67 221 LEU A O 1
ATOM 1572 N N . LYS A 1 221 ? 0.013 19.922 5.737 1.00 12.44 222 LYS A N 1
ATOM 1573 C CA . LYS A 1 221 ? -0.496 18.656 5.232 1.00 13.11 222 LYS A CA 1
ATOM 1574 C C . LYS A 1 221 ? 0.300 18.157 4.037 1.00 12.58 222 LYS A C 1
ATOM 1575 O O . LYS A 1 221 ? 0.486 16.958 3.880 1.00 12.75 222 LYS A O 1
ATOM 1581 N N . LEU A 1 222 ? 0.739 19.072 3.182 1.00 11.89 223 LEU A N 1
ATOM 1582 C CA . LEU A 1 222 ? 1.562 18.693 2.035 1.00 12.03 223 LEU A CA 1
ATOM 1583 C C . LEU A 1 222 ? 2.860 18.017 2.469 1.00 12.16 223 LEU A C 1
ATOM 1584 O O . LEU A 1 222 ? 3.193 16.941 1.976 1.00 13.01 223 LEU A O 1
ATOM 1589 N N . VAL A 1 223 ? 3.590 18.643 3.385 1.00 12.58 224 VAL A N 1
ATOM 1590 C CA . VAL A 1 223 ? 4.812 18.036 3.900 1.00 12.9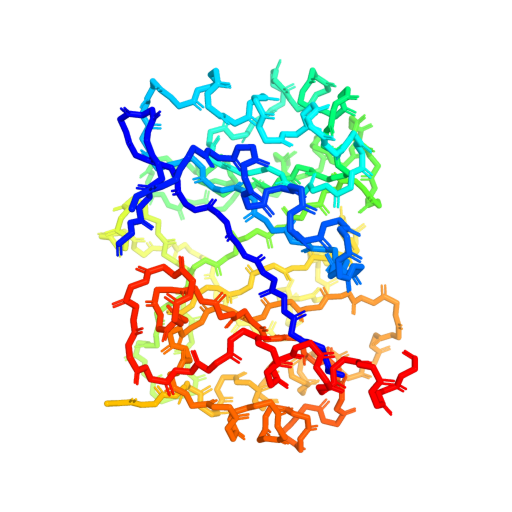2 224 VAL A CA 1
ATOM 1591 C C . VAL A 1 223 ? 4.517 16.698 4.595 1.00 13.40 224 VAL A C 1
ATOM 1592 O O . VAL A 1 223 ? 5.270 15.734 4.419 1.00 13.35 224 VAL A O 1
ATOM 1596 N N . ASP A 1 224 ? 3.412 16.628 5.336 1.00 13.44 225 ASP A N 1
ATOM 1597 C CA . ASP A 1 224 ? 2.979 15.366 5.957 1.00 14.00 225 ASP A CA 1
ATOM 1598 C C . ASP A 1 224 ? 2.825 14.272 4.880 1.00 14.05 225 ASP A C 1
ATOM 1599 O O . ASP A 1 224 ? 3.341 13.161 5.023 1.00 14.52 225 ASP A O 1
ATOM 1604 N N . GLU A 1 225 ? 2.125 14.601 3.796 1.00 13.66 226 GLU A N 1
ATOM 1605 C CA . GLU A 1 225 ? 1.895 13.642 2.705 1.00 14.37 226 GLU A CA 1
ATOM 1606 C C . GLU A 1 225 ? 3.203 13.230 2.019 1.00 14.66 226 GLU A C 1
ATOM 1607 O O . GLU A 1 225 ? 3.460 12.034 1.825 1.00 15.41 226 GLU A O 1
ATOM 1613 N N . LEU A 1 226 ? 4.040 14.206 1.661 1.00 14.28 227 LEU A N 1
ATOM 1614 C CA . LEU A 1 226 ? 5.288 13.938 0.939 1.00 14.69 227 LEU A CA 1
ATOM 1615 C C . LEU A 1 226 ? 6.251 13.112 1.765 1.00 14.90 227 LEU A C 1
ATOM 1616 O O . LEU A 1 226 ? 7.009 12.300 1.229 1.00 15.53 227 LEU A O 1
ATOM 1621 N N . SER A 1 227 ? 6.229 13.331 3.077 1.00 14.96 228 SER A N 1
ATOM 1622 C CA . SER A 1 227 ? 7.228 12.730 3.947 1.00 15.15 228 SER A CA 1
ATOM 1623 C C . SER A 1 227 ? 6.689 11.598 4.811 1.00 15.64 228 SER A C 1
ATOM 1624 O O . SER A 1 227 ? 7.395 11.121 5.701 1.00 16.26 228 SER A O 1
ATOM 1627 N N . HIS A 1 228 ? 5.444 11.189 4.575 1.00 16.51 229 HIS A N 1
ATOM 1628 C CA . HIS A 1 228 ? 4.783 10.196 5.416 1.00 17.18 229 HIS A CA 1
ATOM 1629 C C . HIS A 1 228 ? 4.917 10.587 6.891 1.00 16.85 229 HIS A C 1
ATOM 1630 O O . HIS A 1 228 ? 5.164 9.741 7.766 1.00 18.09 229 HIS A O 1
ATOM 1637 N N . GLY A 1 229 ? 4.775 11.882 7.160 1.00 16.07 230 GLY A N 1
ATOM 1638 C CA . GLY A 1 229 ? 4.831 12.412 8.524 1.00 15.90 230 GLY A CA 1
ATOM 1639 C C . GLY A 1 229 ? 6.201 12.607 9.151 1.00 15.72 230 GLY A C 1
ATOM 1640 O O . GLY A 1 229 ? 6.293 13.086 10.278 1.00 15.95 230 GLY A O 1
ATOM 1641 N N . LYS A 1 230 ? 7.264 12.292 8.421 1.00 15.56 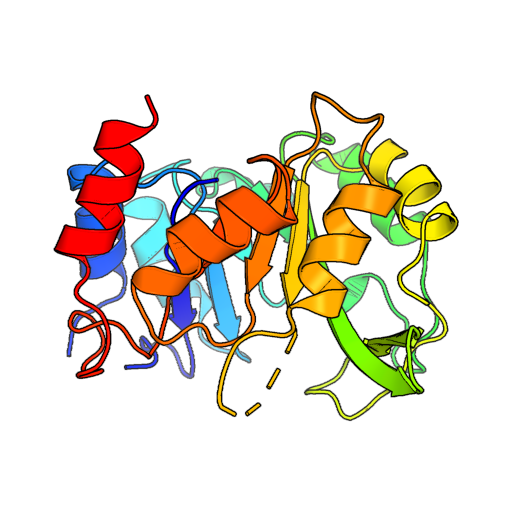231 LYS A N 1
ATOM 1642 C CA . LYS A 1 230 ? 8.591 12.241 9.029 1.00 16.45 231 LYS A CA 1
ATOM 1643 C C . LYS A 1 230 ? 9.381 13.554 9.017 1.00 15.63 231 LYS A C 1
ATOM 1644 O O . LYS A 1 230 ? 10.368 13.688 9.745 1.00 16.28 231 LYS A O 1
ATOM 1650 N N . VAL A 1 231 ? 8.970 14.508 8.183 1.00 14.44 232 VAL A N 1
ATOM 1651 C CA . VAL A 1 231 ? 9.653 15.804 8.096 1.00 13.76 232 VAL A CA 1
ATOM 1652 C C . VAL A 1 231 ? 8.794 16.879 8.749 1.00 12.77 232 VAL A C 1
ATOM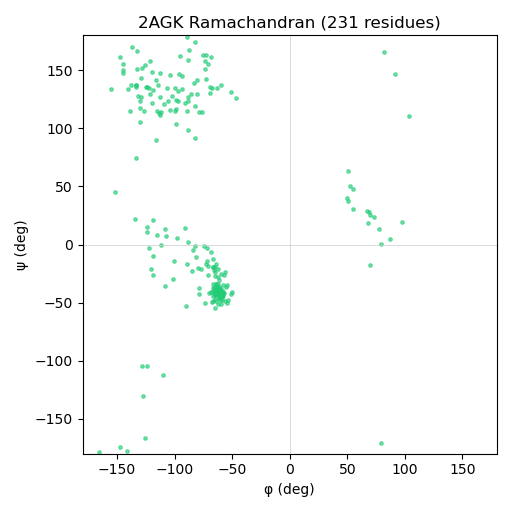 1653 O O . VAL A 1 231 ? 7.585 16.937 8.524 1.00 13.21 232 VAL A O 1
ATOM 1657 N N . ASP A 1 232 ? 9.426 17.714 9.568 1.00 12.64 233 ASP A N 1
ATOM 1658 C CA . ASP A 1 232 ? 8.746 18.835 10.209 1.00 12.49 233 ASP A CA 1
ATOM 1659 C C . ASP A 1 232 ? 8.947 20.102 9.375 1.00 12.12 233 ASP A C 1
ATOM 1660 O O . ASP A 1 232 ? 9.856 20.162 8.540 1.00 12.52 233 ASP A O 1
ATOM 1665 N N . LEU A 1 233 ? 8.104 21.109 9.610 1.00 11.79 234 LEU A N 1
ATOM 1666 C CA . LEU A 1 233 ? 8.091 22.293 8.756 1.00 12.13 234 LEU A CA 1
ATOM 1667 C C . LEU A 1 233 ? 8.160 23.592 9.548 1.00 11.67 234 LEU A C 1
ATOM 1668 O O . LEU A 1 233 ? 7.313 23.844 10.418 1.00 11.70 234 LEU A O 1
ATOM 1673 N N . THR A 1 234 ? 9.167 24.405 9.229 1.00 12.42 235 THR A N 1
ATOM 1674 C CA . THR A 1 234 ? 9.302 25.722 9.824 1.00 13.10 235 THR A CA 1
ATOM 1675 C C . THR A 1 234 ? 8.388 26.732 9.137 1.00 13.37 235 THR A C 1
ATOM 1676 O O . THR A 1 234 ? 8.226 26.695 7.919 1.00 13.61 235 THR A O 1
ATOM 1680 N N . PHE A 1 235 ? 7.802 27.629 9.926 1.00 13.56 236 PHE A N 1
ATOM 1681 C CA . PHE A 1 235 ? 7.222 28.855 9.385 1.00 14.06 236 PHE A CA 1
ATOM 1682 C C . PHE A 1 235 ? 7.886 30.008 10.117 1.00 14.70 236 PHE A C 1
ATOM 1683 O O . PHE A 1 235 ? 8.068 29.969 11.345 1.00 15.34 236 PHE A O 1
ATOM 1691 N N . GLY A 1 236 ? 8.261 31.025 9.350 1.00 15.34 237 GLY A N 1
ATOM 1692 C CA . GLY A 1 236 ? 8.903 32.204 9.910 1.00 16.05 237 GLY A CA 1
ATOM 1693 C C . GLY A 1 236 ? 8.210 33.474 9.468 1.00 16.74 237 GLY A C 1
ATOM 1694 O O . GLY A 1 236 ? 7.123 33.798 9.935 1.00 16.86 237 GLY A O 1
ATOM 1695 N N . SER A 1 237 ? 8.847 34.174 8.537 1.00 17.86 238 SER A N 1
ATOM 1696 C CA . SER A 1 237 ? 8.437 35.522 8.139 1.00 19.04 238 SER A CA 1
ATOM 1697 C C . SER A 1 237 ? 7.010 35.618 7.588 1.00 18.78 238 SER A C 1
ATOM 1698 O O . SER A 1 237 ? 6.391 36.672 7.644 1.00 19.52 238 SER A O 1
ATOM 1701 N N . SER A 1 238 ? 6.494 34.518 7.050 1.00 18.30 239 SER A N 1
ATOM 1702 C CA . SER A 1 238 ? 5.136 34.496 6.499 1.00 17.73 239 SER A CA 1
ATOM 1703 C C . SER A 1 238 ? 4.041 34.558 7.570 1.00 17.27 239 SER A C 1
ATOM 1704 O O . SER A 1 238 ? 2.870 34.808 7.263 1.00 17.54 239 SER A O 1
ATOM 1707 N N . LEU A 1 239 ? 4.424 34.323 8.824 1.00 15.99 240 LEU A N 1
ATOM 1708 C CA . LEU A 1 239 ? 3.456 34.316 9.912 1.00 15.89 240 LEU A CA 1
ATOM 1709 C C . LEU A 1 239 ? 2.954 35.695 10.285 1.00 16.44 240 LEU A C 1
ATOM 1710 O O . LEU A 1 239 ? 3.721 36.661 10.328 1.00 16.75 240 LEU A O 1
ATOM 1715 N N . ASP A 1 240 ? 1.669 35.750 10.618 1.00 16.90 241 ASP A N 1
ATOM 1716 C CA . ASP A 1 240 ? 1.074 36.960 11.181 1.00 17.81 241 ASP A CA 1
ATOM 1717 C C . ASP A 1 240 ? 1.854 37.545 12.363 1.00 18.17 241 ASP A C 1
ATOM 1718 O O . ASP A 1 240 ? 2.043 38.769 12.445 1.00 18.98 241 ASP A O 1
ATOM 1723 N N . ILE A 1 241 ? 2.344 36.692 13.259 1.00 17.78 242 ILE A N 1
ATOM 1724 C CA . ILE A 1 241 ? 3.064 37.173 14.442 1.00 17.79 242 ILE A CA 1
ATOM 1725 C C . ILE A 1 241 ? 4.368 37.897 14.101 1.00 18.25 242 ILE A C 1
ATOM 1726 O O . ILE A 1 241 ? 4.906 38.619 14.945 1.00 18.94 242 ILE A O 1
ATOM 1731 N N . PHE A 1 242 ? 4.865 37.718 12.876 1.00 18.62 243 PHE A N 1
ATOM 1732 C CA . PHE A 1 242 ? 6.048 38.445 12.402 1.00 19.49 243 PHE A CA 1
ATOM 1733 C C . PHE A 1 242 ? 5.711 39.504 11.355 1.00 20.62 243 PHE A C 1
ATOM 1734 O O . PHE A 1 242 ? 6.600 40.018 10.673 1.00 21.04 243 PHE A O 1
ATOM 1742 N N . GLY A 1 243 ? 4.425 39.807 11.226 1.00 21.14 244 GLY A N 1
ATOM 1743 C CA . GLY A 1 243 ? 3.981 40.844 10.295 1.00 22.79 244 GLY A CA 1
ATOM 1744 C C . GLY A 1 243 ? 3.733 40.354 8.882 1.00 23.67 244 GLY A C 1
ATOM 1745 O O . GLY A 1 243 ? 3.445 41.152 7.979 1.00 24.51 244 GLY A O 1
ATOM 1746 N N . GLY A 1 244 ? 3.855 39.044 8.673 1.00 24.39 245 GLY A N 1
ATOM 1747 C CA . GLY A 1 244 ? 3.450 38.438 7.411 1.00 24.89 245 GLY A CA 1
ATOM 1748 C C . GLY A 1 244 ? 1.934 38.413 7.366 1.00 25.45 245 GLY A C 1
ATOM 1749 O O . GLY A 1 244 ? 1.274 38.514 8.402 1.00 26.14 245 GLY A O 1
ATOM 1750 N N . ASN A 1 245 ? 1.360 38.326 6.175 1.00 25.69 246 ASN A N 1
ATOM 1751 C CA . ASN A 1 245 ? -0.097 38.289 6.089 1.00 25.98 246 ASN A CA 1
ATOM 1752 C C . ASN A 1 245 ? -0.585 37.005 5.458 1.00 24.72 246 ASN A C 1
ATOM 1753 O O . ASN A 1 245 ? -1.714 36.931 4.977 1.00 25.24 246 ASN A O 1
ATOM 1758 N N . LEU A 1 246 ? 0.269 35.983 5.493 1.00 23.14 247 LEU A N 1
ATOM 1759 C CA . LEU A 1 246 ? 0.039 34.788 4.692 1.00 21.52 247 LEU A CA 1
ATOM 1760 C C . LEU A 1 246 ? -0.378 33.556 5.478 1.00 19.54 247 LEU A C 1
ATOM 1761 O O . LEU A 1 246 ? -1.165 32.754 4.981 1.00 18.99 247 LEU A O 1
ATOM 1766 N N . VAL A 1 247 ? 0.156 33.397 6.686 1.00 18.11 248 VAL A N 1
ATOM 1767 C CA . VAL A 1 247 ? -0.105 32.211 7.506 1.00 17.34 248 VAL A CA 1
ATOM 1768 C C . VAL A 1 247 ? -0.425 32.661 8.929 1.00 17.48 248 VAL A C 1
ATOM 1769 O O . VAL A 1 247 ? 0.253 33.541 9.465 1.00 17.73 248 VAL A O 1
ATOM 1773 N N . LYS A 1 248 ? -1.457 32.063 9.523 1.00 17.12 249 LYS A N 1
ATOM 1774 C CA . LYS A 1 248 ? -1.800 32.326 10.922 1.00 18.27 249 LYS A CA 1
ATOM 1775 C C . LYS A 1 248 ? -1.057 31.382 11.862 1.00 16.89 249 LYS A C 1
ATOM 1776 O O . LYS A 1 248 ? -1.168 30.154 11.757 1.00 16.44 249 LYS A O 1
ATOM 1782 N N . PHE A 1 249 ? -0.318 31.964 12.801 1.00 16.36 250 PHE A N 1
ATOM 1783 C CA . PHE A 1 249 ? 0.344 31.189 13.859 1.00 16.49 250 PHE A CA 1
ATOM 1784 C C . PHE A 1 249 ? -0.628 30.239 14.569 1.00 16.27 250 PHE A C 1
ATOM 1785 O O . PHE A 1 249 ? -0.298 29.068 14.814 1.00 15.87 250 PHE A O 1
ATOM 1793 N N . GLU A 1 250 ? -1.837 30.712 14.877 1.00 16.88 251 GLU A N 1
ATOM 1794 C CA . GLU A 1 250 ? -2.763 29.820 15.582 1.00 17.47 251 GLU A CA 1
ATOM 1795 C C . GLU A 1 250 ? -3.165 28.594 14.751 1.00 17.16 251 GLU A C 1
ATOM 1796 O O . GLU A 1 250 ? -3.353 27.520 15.317 1.00 17.16 251 GLU A O 1
ATOM 1802 N N . ASP A 1 251 ? -3.273 28.746 13.43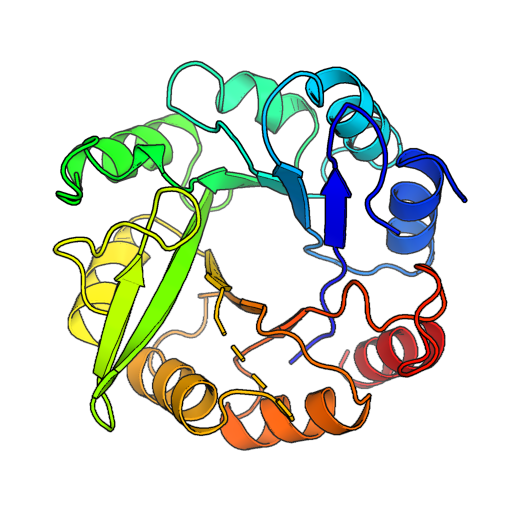0 1.00 16.82 252 ASP A N 1
ATOM 1803 C CA . ASP A 1 251 ? -3.580 27.607 12.553 1.00 16.65 252 ASP A CA 1
ATOM 1804 C C . ASP A 1 251 ? -2.452 26.571 12.598 1.00 16.14 252 ASP A C 1
ATOM 1805 O O . ASP A 1 251 ? -2.697 25.365 12.552 1.00 16.15 252 ASP A O 1
ATOM 1810 N N . CYS A 1 252 ? -1.210 27.051 12.666 1.00 15.69 253 CYS A N 1
ATOM 1811 C CA . CYS A 1 252 ? -0.057 26.163 12.752 1.00 14.87 253 CYS A CA 1
ATOM 1812 C C . CYS A 1 252 ? -0.040 25.413 14.096 1.00 14.92 253 CYS A C 1
ATOM 1813 O O . CYS A 1 252 ? 0.255 24.220 14.142 1.00 14.99 253 CYS A O 1
ATOM 1816 N N . CYS A 1 253 ? -0.379 26.113 15.179 1.00 15.30 254 CYS A N 1
ATOM 1817 C CA . CYS A 1 253 ? -0.493 25.473 16.495 1.00 15.86 254 CYS A CA 1
ATOM 1818 C C . CYS A 1 253 ? -1.608 24.421 16.515 1.00 15.74 254 CYS A C 1
ATOM 1819 O O . CYS A 1 253 ? -1.445 23.340 17.082 1.00 16.10 254 CYS A O 1
ATOM 1822 N N . ARG A 1 254 ? -2.737 24.741 15.887 1.00 15.89 255 ARG A N 1
ATOM 1823 C CA . ARG A 1 254 ? -3.851 23.782 15.828 1.00 16.58 255 ARG A CA 1
ATOM 1824 C C . ARG A 1 254 ? -3.486 22.512 15.067 1.00 16.08 255 ARG A C 1
ATOM 1825 O O . ARG A 1 254 ? -3.854 21.410 15.470 1.00 16.59 255 ARG A O 1
ATOM 1833 N N . TRP A 1 255 ? -2.719 22.663 13.986 1.00 15.65 256 TRP A N 1
ATOM 1834 C CA . TRP A 1 255 ? -2.186 21.507 13.280 1.00 15.46 256 TRP A CA 1
ATOM 1835 C C . TRP A 1 255 ? -1.419 20.617 14.253 1.00 15.15 256 TRP A C 1
ATOM 1836 O O . TRP A 1 255 ? -1.639 19.403 14.301 1.00 15.84 256 TRP A O 1
ATOM 1847 N N . ASN A 1 256 ? -0.506 21.213 15.021 1.00 15.12 257 ASN A N 1
ATOM 1848 C CA . ASN A 1 256 ? 0.286 20.456 15.988 1.00 15.57 257 ASN A CA 1
ATOM 1849 C C . ASN A 1 256 ? -0.570 19.728 17.017 1.00 16.72 257 ASN A C 1
ATOM 1850 O O . ASN A 1 256 ? -0.303 18.575 17.370 1.00 17.89 257 ASN A O 1
ATOM 1855 N N . GLU A 1 257 ? -1.591 20.427 17.500 1.00 19.05 258 GLU A N 1
ATOM 1856 C CA . GLU A 1 257 ? -2.501 19.901 18.515 1.00 21.43 258 GLU A CA 1
ATOM 1857 C C . GLU A 1 257 ? -3.310 18.708 18.006 1.00 22.99 258 GL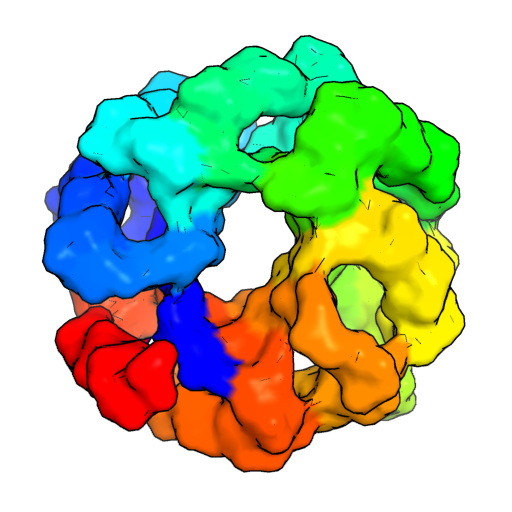U A C 1
ATOM 1858 O O . GLU A 1 257 ? -3.701 17.846 18.800 1.00 24.26 258 GLU A O 1
ATOM 1864 N N . LYS A 1 258 ? -3.536 18.656 16.693 1.00 24.37 259 LYS A N 1
ATOM 1865 C CA . LYS A 1 258 ? -4.249 17.539 16.056 1.00 25.71 259 LYS A CA 1
ATOM 1866 C C . LYS A 1 258 ? -3.368 16.306 15.841 1.00 26.96 259 LYS A C 1
ATOM 1867 O O . LYS A 1 258 ? -3.882 15.192 15.676 1.00 26.93 259 LYS A O 1
ATOM 1873 N N . GLN A 1 259 ? -2.049 16.493 15.846 1.00 27.26 260 GLN A N 1
ATOM 1874 C CA . GLN A 1 259 ? -1.118 15.389 15.589 1.00 27.92 260 GLN A CA 1
ATOM 1875 C C . GLN A 1 259 ? -0.918 14.490 16.803 1.00 29.06 260 GLN A C 1
ATOM 1876 O O . GLN A 1 259 ? -0.784 13.275 16.660 1.00 30.11 260 GLN A O 1
ATOM 1882 N N . GLY A 1 260 ? -0.886 15.092 17.989 1.00 29.95 261 GLY A N 1
ATOM 1883 C CA . GLY A 1 260 ? -0.619 14.355 19.221 1.00 30.57 261 GLY A CA 1
ATOM 1884 C C . GLY A 1 260 ? 0.842 13.966 19.342 1.00 31.11 261 GLY A C 1
ATOM 1885 O O . GLY A 1 260 ? 1.730 14.698 18.898 1.00 31.47 261 GLY A O 1
#

Solvent-accessible surface area: 11128 Å² total; per-residue (Å²): 17,61,1,2,0,12,1,43,0,96,95,33,116,15,109,72,177,70,82,4,27,93,0,0,110,22,0,100,87,99,99,1,105,14,1,9,0,23,22,64,51,103,118,1,60,112,10,0,73,66,0,0,86,78,2,89,114,28,0,5,0,0,10,53,2,37,34,121,37,0,99,85,12,11,126,52,0,30,37,2,0,2,38,56,55,1,12,28,156,120,1,91,37,59,57,170,74,0,42,106,0,24,134,57,13,30,60,88,65,1,0,0,20,0,22,4,114,86,62,122,137,36,106,2,20,1,6,16,52,183,88,156,32,96,11,94,19,42,1,45,31,98,12,0,129,53,4,77,110,49,0,45,3,0,6,0,70,42,103,65,16,37,95,75,0,0,23,57,0,36,63,39,4,111,123,39,131,130,23,63,3,1,1,12,12,54,3,84,43,54,103,15,0,108,58,0,26,109,44,0,130,27,59,1,15,0,9,1,17,89,12,0,68,34,7,70,19,136,100,5,128,7,71,44,0,2,123,37,18,112,156,74,84

Foldseek 3Di:
DAEAEEFEDEQQATQFDDQLLVVLVVCVVLVRAEHEYEYDDDDNPVSVCSSLVSPFLGYEYEDPDFLVCQVVSNRRHVAYEYEPVQADPLAEGNVVRLVSCCVPQNQRRYEYEFEWEADDVPWIFGADDVRPHTHPDTDALVVCVVSVVRHQEYEYEYVAFPLVVLLRVLVSCVVPPRHAYEYEYAHQALVVQVSSCVSNVNRYYYYDYNCEVVSVHPGDHPVSSSVVVVVVD

InterPro domains:
  IPR006062 Histidine biosynthesis protein [PF00977] (5-239)
  IPR011060 Ribulose-phosphate binding barrel [SSF51366] (3-243)
  IPR011858 His6/HISN3 [TIGR02129] (2-258)
  IPR013785 Aldolase-type TIM barrel [G3DSA:3.20.20.70] (2-261)
  IPR044524 Histidine biosynthesis, HisA-like [PTHR43090] (1-260)

CATH classification: 3.20.20.70

GO terms:
  GO:0003949 1-(5-phosphoribosyl)-5-[(5-phosphoribosylamino)methylideneamino]imidazole-4-carboxamide isomerase activity (F, IGI)
  GO:0000105 L-histidine biosynthetic process (P, IGI)
  GO:0005634 nucleus (C, HDA)
  GO:0005737 cytoplasm (C, HDA)
  GO:0000105 L-histidine biosynthetic process (P, IMP)

Sequence (233 aa):
TKFIGCIDLHNGEVKQQHPSSYYAKLYKDRDVQGCHVIKLGPNNDDAAREALQESPQFLQVGGGINDTNCLEWLKWASKVIVTSWLFTKEGHFQLKRLERLTELCGKDRIVVDLSCRKTQDGRWIVAMNKWQTLTDLELNADTFRELRKYTNEFLIHAGGIDELLVSKLFEWTKDYDDLKIVYAGGAKSVDDLKLVDELSHGKVDLTFGSSLDIFGGNLVKFEDCCRWNEKQG

B-factor: mean 22.76, std 10.14, range [11.67, 77.45]

Secondary structure (DSSP, 8-state):
--EE-EEEEETTEE-----HHHHHHHHHHTT-TT-EEEEESSS-HHHHHHHHHHSTTTSEEESS--TTTHHHHTTT-S-EEE-GGGB-TT--B-HHHHHHHHHHH-GGGEEEEEEEEEEETTEEEEEETTTTEEEEEEESHHHHHHHTTT-SEEEEE-----HHHHHHHHHHHTT-SS-EEEEES----THHHHHHHHHHTT-EEEE--TTBGGGT-SSB-HHHHHHHHHHH-

Radius of gyration: 16.56 Å; Cα contacts (8 Å, |Δi|>4): 505; chains: 1; bounding box: 41×41×41 Å